Protein AF-0000000072192394 (afdb_homodimer)

Organism: NCBI:txid901

Solvent-accessible surface area (backbone atoms only — not comparable to full-atom values): 17078 Å² total; per-residue (Å²): 88,42,43,68,56,28,43,34,22,49,53,81,37,73,64,47,37,84,50,73,69,49,68,67,58,50,50,53,20,51,34,36,18,49,39,38,69,32,76,92,69,44,66,38,54,35,36,36,39,37,58,52,64,67,58,29,37,49,49,17,68,69,35,93,79,34,57,51,30,51,54,31,32,32,34,36,37,39,23,30,37,56,83,45,53,90,58,87,69,40,58,55,39,24,46,23,21,15,50,43,35,24,50,40,42,28,36,56,69,62,32,34,31,27,87,36,78,18,45,78,43,57,86,49,29,49,58,52,38,60,76,31,60,48,58,89,56,46,46,57,40,37,36,35,32,27,19,32,46,88,68,80,68,60,70,60,89,49,70,54,72,90,37,56,19,75,70,34,100,87,41,42,67,56,28,43,35,21,51,53,82,37,74,64,46,37,85,50,72,70,50,68,68,58,51,50,53,21,52,33,36,18,50,39,36,71,33,74,90,69,43,65,38,54,34,35,36,40,37,60,53,64,70,58,29,37,49,49,17,68,68,34,92,81,34,55,49,31,50,55,31,31,32,35,36,36,41,24,29,37,56,83,45,54,88,57,88,67,41,59,56,38,24,46,22,20,14,49,42,34,24,51,40,42,28,37,54,69,63,30,33,32,28,85,37,77,19,44,80,43,57,86,48,28,51,58,53,37,61,77,32,59,47,57,91,56,46,45,57,39,38,35,36,34,29,20,33,47,89,68,79,68,60,69,62,89,50,71,54,72,89,38,55,19,76,70,35,100

Structure (mmCIF, N/CA/C/O backbone):
data_AF-0000000072192394-model_v1
#
loop_
_entity.id
_entity.type
_entity.pdbx_description
1 polymer 'Nitroreductase family protein'
#
loop_
_atom_site.group_PDB
_atom_site.id
_atom_site.type_symbol
_atom_site.label_atom_id
_atom_site.label_alt_id
_atom_site.label_comp_id
_atom_site.label_asym_id
_atom_site.label_entity_id
_atom_site.label_seq_id
_atom_site.pdbx_PDB_ins_code
_atom_site.Cartn_x
_atom_site.Cartn_y
_atom_site.Cartn_z
_atom_site.occupancy
_atom_site.B_iso_or_equiv
_atom_site.auth_seq_id
_atom_site.auth_comp_id
_atom_site.auth_asym_id
_atom_site.auth_atom_id
_atom_site.pdbx_PDB_model_num
ATOM 1 N N . MET A 1 1 ? -1.522 11.867 -15.688 1 96.62 1 MET A N 1
ATOM 2 C CA . MET A 1 1 ? -0.17 11.32 -15.594 1 96.62 1 MET A CA 1
ATOM 3 C C . MET A 1 1 ? -0.184 9.805 -15.719 1 96.62 1 MET A C 1
ATOM 5 O O . MET A 1 1 ? -1.077 9.141 -15.188 1 96.62 1 MET A O 1
ATOM 9 N N . ASP A 1 2 ? 0.831 9.25 -16.312 1 97.38 2 ASP A N 1
ATOM 10 C CA . ASP A 1 2 ? 1.02 7.816 -16.5 1 97.38 2 ASP A CA 1
ATOM 11 C C . ASP A 1 2 ? 1.353 7.133 -15.172 1 97.38 2 ASP A C 1
ATOM 13 O O . ASP A 1 2 ? 2.109 7.672 -14.359 1 97.38 2 ASP A O 1
ATOM 17 N N . VAL A 1 3 ? 0.845 5.824 -15 1 98.31 3 VAL A N 1
ATOM 18 C CA . VAL A 1 3 ? 1.021 5.074 -13.758 1 98.31 3 VAL A CA 1
ATOM 19 C C . VAL A 1 3 ? 2.51 4.91 -13.461 1 98.31 3 VAL A C 1
ATOM 21 O O . VAL A 1 3 ? 2.955 5.156 -12.336 1 98.31 3 VAL A O 1
ATOM 24 N N . PHE A 1 4 ? 3.283 4.531 -14.406 1 98.25 4 PHE A N 1
ATOM 25 C CA . PHE A 1 4 ? 4.691 4.246 -14.164 1 98.25 4 PHE A CA 1
ATOM 26 C C . PHE A 1 4 ? 5.461 5.523 -13.859 1 98.25 4 PHE A C 1
ATOM 28 O O . PHE A 1 4 ? 6.383 5.516 -13.039 1 98.25 4 PHE A O 1
ATOM 35 N N . GLU A 1 5 ? 5.066 6.566 -14.492 1 98.19 5 GLU A N 1
ATOM 36 C CA . GLU A 1 5 ? 5.664 7.855 -14.164 1 98.19 5 GLU A CA 1
ATOM 37 C C . GLU A 1 5 ? 5.344 8.266 -12.727 1 98.19 5 GLU A C 1
ATOM 39 O O . GLU A 1 5 ? 6.227 8.703 -11.992 1 98.19 5 GLU A O 1
ATOM 44 N N . ALA A 1 6 ? 4.086 8.148 -12.352 1 98.62 6 ALA A N 1
ATOM 45 C CA . ALA A 1 6 ? 3.682 8.5 -10.992 1 98.62 6 ALA A CA 1
ATOM 46 C C . ALA A 1 6 ? 4.457 7.68 -9.961 1 98.62 6 ALA A C 1
ATOM 48 O O . ALA A 1 6 ? 4.973 8.227 -8.984 1 98.62 6 ALA A O 1
ATOM 49 N N . ILE A 1 7 ? 4.57 6.379 -10.219 1 98.75 7 ILE A N 1
ATOM 50 C CA . ILE A 1 7 ? 5.223 5.465 -9.289 1 98.75 7 ILE A CA 1
ATOM 51 C C . ILE A 1 7 ? 6.715 5.777 -9.211 1 98.75 7 ILE A C 1
ATOM 53 O O . ILE A 1 7 ? 7.285 5.836 -8.125 1 98.75 7 ILE A O 1
ATOM 57 N N . ARG A 1 8 ? 7.32 6.047 -10.289 1 98.38 8 ARG A N 1
ATOM 58 C CA . ARG A 1 8 ? 8.766 6.246 -10.344 1 98.38 8 ARG A CA 1
ATOM 59 C C . ARG A 1 8 ? 9.148 7.602 -9.766 1 98.38 8 ARG A C 1
ATOM 61 O O . ARG A 1 8 ? 10.297 7.801 -9.352 1 98.38 8 ARG A O 1
ATOM 68 N N . THR A 1 9 ? 8.203 8.547 -9.789 1 98.44 9 THR A N 1
ATOM 69 C CA . THR A 1 9 ? 8.578 9.906 -9.414 1 98.44 9 THR A CA 1
ATOM 70 C C . THR A 1 9 ? 7.961 10.289 -8.078 1 98.44 9 THR A C 1
ATOM 72 O O . THR A 1 9 ? 8.219 11.375 -7.555 1 98.44 9 THR A O 1
ATOM 75 N N . ARG A 1 10 ? 7.09 9.43 -7.531 1 98.25 10 ARG A N 1
ATOM 76 C CA . ARG A 1 10 ? 6.637 9.695 -6.168 1 98.25 10 ARG A CA 1
ATOM 77 C C . ARG A 1 10 ? 7.801 9.648 -5.184 1 98.25 10 ARG A C 1
ATOM 79 O O . ARG A 1 10 ? 8.484 8.625 -5.07 1 98.25 10 ARG A O 1
ATOM 86 N N . ARG A 1 11 ? 8.07 10.766 -4.508 1 97.12 11 ARG A N 1
ATOM 87 C CA . ARG A 1 11 ? 9.125 10.922 -3.508 1 97.12 11 ARG A CA 1
ATOM 88 C C . ARG A 1 11 ? 8.578 11.562 -2.238 1 97.12 11 ARG A C 1
ATOM 90 O O . ARG A 1 11 ? 7.57 12.273 -2.281 1 97.12 11 ARG A O 1
ATOM 97 N N . SER A 1 12 ? 9.336 11.188 -1.167 1 98.06 12 SER A N 1
ATOM 98 C CA . SER A 1 12 ? 9 11.938 0.04 1 98.06 12 SER A CA 1
ATOM 99 C C . SER A 1 12 ? 9.414 13.398 -0.083 1 98.06 12 SER A C 1
ATOM 101 O O . SER A 1 12 ? 10.594 13.703 -0.277 1 98.06 12 SER A O 1
ATOM 103 N N . ILE A 1 13 ? 8.43 14.266 -0.077 1 98.44 13 ILE A N 1
ATOM 104 C CA . ILE A 1 13 ? 8.625 15.711 -0.153 1 98.44 13 ILE A CA 1
ATOM 105 C C . ILE A 1 13 ? 8.398 16.328 1.222 1 98.44 13 ILE A C 1
ATOM 107 O O . ILE A 1 13 ? 7.363 16.109 1.853 1 98.44 13 ILE A O 1
ATOM 111 N N . ARG A 1 14 ? 9.305 17.141 1.702 1 98.31 14 ARG A N 1
ATOM 112 C CA . ARG A 1 14 ? 9.219 17.656 3.064 1 98.31 14 ARG A CA 1
ATOM 113 C C . ARG A 1 14 ? 9.289 19.172 3.082 1 98.31 14 ARG A C 1
ATOM 115 O O . ARG A 1 14 ? 9.461 19.781 4.141 1 98.31 14 ARG A O 1
ATOM 122 N N . SER A 1 15 ? 9.305 19.797 1.931 1 98.25 15 SER A N 1
ATOM 123 C CA . SER A 1 15 ? 9.258 21.234 1.778 1 98.25 15 SER A CA 1
ATOM 124 C C . SER A 1 15 ? 8.086 21.672 0.897 1 98.25 15 SER A C 1
ATOM 126 O O . SER A 1 15 ? 7.918 21.156 -0.21 1 98.25 15 SER A O 1
ATOM 128 N N . PHE A 1 16 ? 7.324 22.703 1.354 1 98.5 16 PHE A N 1
ATOM 129 C CA . PHE A 1 16 ? 6.07 23.062 0.695 1 98.5 16 PHE A CA 1
ATOM 130 C C . PHE A 1 16 ? 5.969 24.562 0.491 1 98.5 16 PHE A C 1
ATOM 132 O O . PHE A 1 16 ? 6.574 25.344 1.235 1 98.5 16 PHE A O 1
ATOM 139 N N . THR A 1 17 ? 5.262 24.922 -0.516 1 97.94 17 THR A N 1
ATOM 140 C CA . THR A 1 17 ? 4.898 26.328 -0.695 1 97.94 17 THR A CA 1
ATOM 141 C C . THR A 1 17 ? 3.672 26.672 0.14 1 97.94 17 THR A C 1
ATOM 143 O O . THR A 1 17 ? 3.07 25.797 0.77 1 97.94 17 THR A O 1
ATOM 146 N N . GLU A 1 18 ? 3.221 27.906 0.06 1 95.5 18 GLU A N 1
ATOM 147 C CA . GLU A 1 18 ? 2.07 28.375 0.831 1 95.5 18 GLU A CA 1
ATOM 148 C C . GLU A 1 18 ? 0.768 28.141 0.07 1 95.5 18 GLU A C 1
ATOM 150 O O . GLU A 1 18 ? -0.32 28.359 0.608 1 95.5 18 GLU A O 1
ATOM 155 N N . GLU A 1 19 ? 0.863 27.719 -1.134 1 97.88 19 GLU A N 1
ATOM 156 C CA . GLU A 1 19 ? -0.328 27.5 -1.946 1 97.88 19 GLU A CA 1
ATOM 157 C C . GLU A 1 19 ? -1.236 26.453 -1.314 1 97.88 19 GLU A C 1
ATOM 159 O O . GLU A 1 19 ? -0.78 25.359 -0.953 1 97.88 19 GLU A O 1
ATOM 164 N N . PRO A 1 20 ? -2.514 26.812 -1.129 1 98.31 20 PRO A N 1
ATOM 165 C CA . PRO A 1 20 ? -3.424 25.828 -0.538 1 98.31 20 PRO A CA 1
ATOM 166 C C . PRO A 1 20 ? -3.705 24.656 -1.467 1 98.31 20 PRO A C 1
ATOM 168 O O . PRO A 1 20 ? -3.609 24.797 -2.689 1 98.31 20 PRO A O 1
ATOM 171 N N . VAL A 1 21 ? -3.994 23.516 -0.9 1 98.81 21 VAL A N 1
ATOM 172 C CA . VAL A 1 21 ? -4.523 22.391 -1.651 1 98.81 21 VAL A CA 1
ATOM 173 C C . VAL A 1 21 ? -6.035 22.547 -1.818 1 98.81 21 VAL A C 1
ATOM 175 O O . VAL A 1 21 ? -6.766 22.656 -0.833 1 98.81 21 VAL A O 1
ATOM 178 N N . SER A 1 22 ? -6.508 22.531 -3.014 1 98.81 22 SER A N 1
ATOM 179 C CA . SER A 1 22 ? -7.93 22.75 -3.264 1 98.81 22 SER A CA 1
ATOM 180 C C . SER A 1 22 ? -8.766 21.594 -2.725 1 98.81 22 SER A C 1
ATOM 182 O O . SER A 1 22 ? -8.266 20.469 -2.564 1 98.81 22 SER A O 1
ATOM 184 N N . GLN A 1 23 ? -10.016 21.938 -2.5 1 98.62 23 GLN A N 1
ATOM 185 C CA . GLN A 1 23 ? -10.93 20.891 -2.068 1 98.62 23 GLN A CA 1
ATOM 186 C C . GLN A 1 23 ? -11.094 19.828 -3.152 1 98.62 23 GLN A C 1
ATOM 188 O O . GLN A 1 23 ? -11.211 18.641 -2.852 1 98.62 23 GLN A O 1
ATOM 193 N N . GLU A 1 24 ? -11.133 20.25 -4.328 1 98.62 24 GLU A N 1
ATOM 194 C CA . GLU A 1 24 ? -11.258 19.328 -5.445 1 98.62 24 GLU A CA 1
ATOM 195 C C . GLU A 1 24 ? -10.094 18.328 -5.469 1 98.62 24 GLU A C 1
ATOM 197 O O . GLU A 1 24 ? -10.305 17.125 -5.613 1 98.62 24 GLU A O 1
ATOM 202 N N . ASP A 1 25 ? -8.859 18.828 -5.344 1 98.88 25 ASP A N 1
ATOM 203 C CA . ASP A 1 25 ? -7.688 17.969 -5.32 1 98.88 25 ASP A CA 1
ATOM 204 C C . ASP A 1 25 ? -7.73 17.016 -4.125 1 98.88 25 ASP A C 1
ATOM 206 O O . ASP A 1 25 ? -7.43 15.828 -4.262 1 98.88 25 ASP A O 1
ATOM 210 N N . MET A 1 26 ? -8.141 17.531 -2.979 1 98.94 26 MET A N 1
ATOM 211 C CA . MET A 1 26 ? -8.258 16.703 -1.785 1 98.94 26 MET A CA 1
ATOM 212 C C . MET A 1 26 ? -9.25 15.562 -2.014 1 98.94 26 MET A C 1
ATOM 214 O O . MET A 1 26 ? -8.953 14.406 -1.706 1 98.94 26 MET A O 1
ATOM 218 N N . ASP A 1 27 ? -10.359 15.906 -2.619 1 98.75 27 ASP A N 1
ATOM 219 C CA . ASP A 1 27 ? -11.383 14.898 -2.867 1 98.75 27 ASP A CA 1
ATOM 220 C C . ASP A 1 27 ? -10.867 13.82 -3.816 1 98.75 27 ASP A C 1
ATOM 222 O O . ASP A 1 27 ? -11.156 12.633 -3.633 1 98.75 27 ASP A O 1
ATOM 226 N N . ARG A 1 28 ? -10.117 14.188 -4.805 1 98.56 28 ARG A N 1
ATOM 227 C CA . ARG A 1 28 ? -9.57 13.234 -5.762 1 98.56 28 ARG A CA 1
ATOM 228 C C . ARG A 1 28 ? -8.57 12.289 -5.086 1 98.56 28 ARG A C 1
ATOM 230 O O . ARG A 1 28 ? -8.547 11.094 -5.379 1 98.56 28 ARG A O 1
ATOM 237 N N . MET A 1 29 ? -7.746 12.805 -4.191 1 98.94 29 MET A N 1
ATOM 238 C CA . MET A 1 29 ? -6.789 11.984 -3.463 1 98.94 29 MET A CA 1
ATOM 239 C C . MET A 1 29 ? -7.508 11.023 -2.516 1 98.94 29 MET A C 1
ATOM 241 O O . MET A 1 29 ? -7.152 9.844 -2.43 1 98.94 29 MET A O 1
ATOM 245 N N . LEU A 1 30 ? -8.555 11.523 -1.854 1 98.94 30 LEU A N 1
ATOM 246 C CA . LEU A 1 30 ? -9.32 10.695 -0.931 1 98.94 30 LEU A CA 1
ATOM 247 C C . LEU A 1 30 ? -10.07 9.602 -1.68 1 98.94 30 LEU A C 1
ATOM 249 O O . LEU A 1 30 ? -10.133 8.453 -1.224 1 98.94 30 LEU A O 1
ATOM 253 N N . GLU A 1 31 ? -10.656 9.961 -2.758 1 98.69 31 GLU A N 1
ATOM 254 C CA . GLU A 1 31 ? -11.336 8.969 -3.58 1 98.69 31 GLU A CA 1
ATOM 255 C C . GLU A 1 31 ? -10.367 7.871 -4.027 1 98.69 31 GLU A C 1
ATOM 257 O O . GLU A 1 31 ? -10.711 6.688 -3.986 1 98.69 31 GLU A O 1
ATOM 262 N N . ALA A 1 32 ? -9.188 8.25 -4.477 1 98.81 32 ALA A N 1
ATOM 263 C CA . ALA A 1 32 ? -8.172 7.281 -4.879 1 98.81 32 ALA A CA 1
ATOM 264 C C . ALA A 1 32 ? -7.812 6.348 -3.723 1 98.81 32 ALA A C 1
ATOM 266 O O . ALA A 1 32 ? -7.688 5.137 -3.91 1 98.81 32 ALA A O 1
ATOM 267 N N . ALA A 1 33 ? -7.648 6.91 -2.553 1 98.94 33 ALA A N 1
ATOM 268 C CA . ALA A 1 33 ? -7.348 6.105 -1.372 1 98.94 33 ALA A CA 1
ATOM 269 C C . ALA A 1 33 ? -8.438 5.062 -1.132 1 98.94 33 ALA A C 1
ATOM 271 O O . ALA A 1 33 ? -8.133 3.896 -0.858 1 98.94 33 ALA A O 1
ATOM 272 N N . MET A 1 34 ? -9.68 5.461 -1.299 1 98.88 34 MET A N 1
ATOM 273 C CA . MET A 1 34 ? -10.82 4.609 -0.978 1 98.88 34 MET A CA 1
ATOM 274 C C . MET A 1 34 ? -11.008 3.531 -2.039 1 98.88 34 MET A C 1
ATOM 276 O O . MET A 1 34 ? -11.773 2.584 -1.839 1 98.88 34 MET A O 1
ATOM 280 N N . CYS A 1 35 ? -10.258 3.607 -3.143 1 98.75 35 CYS A N 1
ATOM 281 C CA . CYS A 1 35 ? -10.32 2.598 -4.195 1 98.75 35 CYS A CA 1
ATOM 282 C C . CYS A 1 35 ? -9.312 1.48 -3.932 1 98.75 35 CYS A C 1
ATOM 284 O O . CYS A 1 35 ? -9.219 0.53 -4.711 1 98.75 35 CYS A O 1
ATOM 286 N N . ALA A 1 36 ? -8.562 1.57 -2.836 1 98.69 36 ALA A N 1
ATOM 287 C CA . ALA A 1 36 ? -7.602 0.524 -2.504 1 98.69 36 ALA A CA 1
ATOM 288 C C . ALA A 1 36 ? -8.305 -0.81 -2.26 1 98.69 36 ALA A C 1
ATOM 290 O O . ALA A 1 36 ? -9.484 -0.842 -1.899 1 98.69 36 ALA A O 1
ATOM 291 N N . PRO A 1 37 ? -7.605 -1.926 -2.547 1 98.38 37 PRO A N 1
ATOM 292 C CA . PRO A 1 37 ? -8.141 -3.203 -2.072 1 98.38 37 PRO A CA 1
ATOM 293 C C . PRO A 1 37 ? -8.195 -3.289 -0.548 1 98.38 37 PRO A C 1
ATOM 295 O O . PRO A 1 37 ? -7.457 -2.586 0.141 1 98.38 37 PRO A O 1
ATOM 298 N N . SER A 1 38 ? -9.102 -4.074 -0.04 1 98.25 38 SER A N 1
ATOM 299 C CA . SER A 1 38 ? -9.195 -4.383 1.384 1 98.25 38 SER A CA 1
ATOM 300 C C . SER A 1 38 ? -9.656 -5.816 1.611 1 98.25 38 SER A C 1
ATOM 302 O O . SER A 1 38 ? -10.391 -6.375 0.793 1 98.25 38 SER A O 1
ATOM 304 N N . ALA A 1 39 ? -9.086 -6.379 2.686 1 98.25 39 ALA A N 1
ATOM 305 C CA . ALA A 1 39 ? -9.477 -7.742 3.031 1 98.25 39 ALA A CA 1
ATOM 306 C C . ALA A 1 39 ? -10.992 -7.863 3.141 1 98.25 39 ALA A C 1
ATOM 308 O O . ALA A 1 39 ? -11.641 -7.078 3.842 1 98.25 39 ALA A O 1
ATOM 309 N N . ASN A 1 40 ? -11.531 -8.82 2.307 1 96.94 40 ASN A N 1
ATOM 310 C CA . ASN A 1 40 ? -12.969 -9.078 2.287 1 96.94 40 ASN A CA 1
ATOM 311 C C . ASN A 1 40 ? -13.75 -7.836 1.864 1 96.94 40 ASN A C 1
ATOM 313 O O . ASN A 1 40 ? -14.922 -7.684 2.227 1 96.94 40 ASN A O 1
ATOM 317 N N . ASN A 1 41 ? -13.117 -6.93 1.242 1 96.81 41 ASN A N 1
ATOM 318 C CA . ASN A 1 41 ? -13.711 -5.688 0.771 1 96.81 41 ASN A CA 1
ATOM 319 C C . ASN A 1 41 ? -14.375 -4.914 1.911 1 96.81 41 ASN A C 1
ATOM 321 O O . ASN A 1 41 ? -15.43 -4.312 1.726 1 96.81 41 ASN A O 1
ATOM 325 N N . ARG A 1 42 ? -13.711 -4.891 3.082 1 97.75 42 ARG A N 1
ATOM 326 C CA . ARG A 1 42 ? -14.32 -4.301 4.27 1 97.75 42 ARG A CA 1
ATOM 327 C C . ARG A 1 42 ? -14.133 -2.787 4.289 1 97.75 42 ARG A C 1
ATOM 329 O O . ARG A 1 42 ? -14.883 -2.07 4.961 1 97.75 42 ARG A O 1
ATOM 336 N N . GLN A 1 43 ? -13.133 -2.309 3.607 1 98.12 43 GLN A N 1
ATOM 337 C CA . GLN A 1 43 ? -12.914 -0.872 3.484 1 98.12 43 GLN A CA 1
ATOM 338 C C . GLN A 1 43 ? -12.961 -0.189 4.848 1 98.12 43 GLN A C 1
ATOM 340 O O . GLN A 1 43 ? -13.734 0.747 5.055 1 98.12 43 GLN A O 1
ATOM 345 N N . PRO A 1 44 ? -12.016 -0.593 5.711 1 98.69 44 PRO A N 1
ATOM 346 C CA . PRO A 1 44 ? -12.094 -0.179 7.113 1 98.69 44 PRO A CA 1
ATOM 347 C C . PRO A 1 44 ? -11.641 1.264 7.328 1 98.69 44 PRO A C 1
ATOM 349 O O . PRO A 1 44 ? -11.742 1.785 8.445 1 98.69 44 PRO A O 1
ATOM 352 N N . TRP A 1 45 ? -11.242 1.96 6.414 1 98.81 45 TRP A N 1
ATOM 353 C CA . TRP A 1 45 ? -10.469 3.191 6.527 1 98.81 45 TRP A CA 1
ATOM 354 C C . TRP A 1 45 ? -11.367 4.375 6.855 1 98.81 45 TRP A C 1
ATOM 356 O O . TRP A 1 45 ? -12.547 4.387 6.484 1 98.81 45 TRP A O 1
ATOM 366 N N . HIS A 1 46 ? -10.797 5.281 7.531 1 98.94 46 HIS A N 1
ATOM 367 C CA . HIS A 1 46 ? -11.242 6.656 7.738 1 98.94 46 HIS A CA 1
ATOM 368 C C . HIS A 1 46 ? -10.102 7.645 7.535 1 98.94 46 HIS A C 1
ATOM 370 O O . HIS A 1 46 ? -8.93 7.258 7.562 1 98.94 46 HIS A O 1
ATOM 376 N N . PHE A 1 47 ? -10.477 8.906 7.332 1 98.94 47 PHE A N 1
ATOM 377 C CA . PHE A 1 47 ? -9.508 9.953 7.031 1 98.94 47 PHE A CA 1
ATOM 378 C C . PHE A 1 47 ? -9.789 11.203 7.844 1 98.94 47 PHE A C 1
ATOM 380 O O . PHE A 1 47 ? -10.906 11.727 7.816 1 98.94 47 PHE A O 1
ATOM 387 N N . VAL A 1 48 ? -8.867 11.648 8.586 1 99 48 VAL A N 1
ATOM 388 C CA . VAL A 1 48 ? -8.953 12.961 9.219 1 99 48 VAL A CA 1
ATOM 389 C C . VAL A 1 48 ? -8.141 13.969 8.414 1 99 48 VAL A C 1
ATOM 391 O O . VAL A 1 48 ? -6.918 13.859 8.312 1 99 48 VAL A O 1
ATOM 394 N N . VAL A 1 49 ? -8.812 14.922 7.875 1 98.94 49 VAL A N 1
ATOM 395 C CA . VAL A 1 49 ? -8.172 15.969 7.082 1 98.94 49 VAL A CA 1
ATOM 396 C C . VAL A 1 49 ? -7.898 17.188 7.961 1 98.94 49 VAL A C 1
ATOM 398 O O . VAL A 1 49 ? -8.805 17.703 8.625 1 98.94 49 VAL A O 1
ATOM 401 N N . ILE A 1 50 ? -6.676 17.641 7.977 1 98.94 50 ILE A N 1
ATOM 402 C CA . ILE A 1 50 ? -6.238 18.766 8.797 1 98.94 50 ILE A CA 1
ATOM 403 C C . ILE A 1 50 ? -5.754 19.906 7.902 1 98.94 50 ILE A C 1
ATOM 405 O O . ILE A 1 50 ? -4.844 19.719 7.09 1 98.94 50 ILE A O 1
ATOM 409 N N . ARG A 1 51 ? -6.273 21.109 8.062 1 98.62 51 ARG A N 1
ATOM 410 C CA . ARG A 1 51 ? -5.863 22.281 7.297 1 98.62 51 ARG A CA 1
ATOM 411 C C . ARG A 1 51 ? -5.57 23.453 8.219 1 98.62 51 ARG A C 1
ATOM 413 O O . ARG A 1 51 ? -4.891 24.406 7.82 1 98.62 51 ARG A O 1
ATOM 420 N N . ASP A 1 52 ? -6.188 23.344 9.398 1 98.44 52 ASP A N 1
ATOM 421 C CA . ASP A 1 52 ? -6.031 24.438 10.352 1 98.44 52 ASP A CA 1
ATOM 422 C C . ASP A 1 52 ? -4.562 24.641 10.711 1 98.44 52 ASP A C 1
ATOM 424 O O . ASP A 1 52 ? -3.879 23.703 11.109 1 98.44 52 ASP A O 1
ATOM 428 N N . ARG A 1 53 ? -4.109 25.891 10.641 1 98.06 53 ARG A N 1
ATOM 429 C CA . ARG A 1 53 ? -2.697 26.203 10.828 1 98.06 53 ARG A CA 1
ATOM 430 C C . ARG A 1 53 ? -2.238 25.859 12.242 1 98.06 53 ARG A C 1
ATOM 432 O O . ARG A 1 53 ? -1.121 25.375 12.43 1 98.06 53 ARG A O 1
ATOM 439 N N . GLU A 1 54 ? -3.018 26.141 13.156 1 98.19 54 GLU A N 1
ATOM 440 C CA . GLU A 1 54 ? -2.646 25.828 14.531 1 98.19 54 GLU A CA 1
ATOM 441 C C . GLU A 1 54 ? -2.557 24.328 14.758 1 98.19 54 GLU A C 1
ATOM 443 O O . GLU A 1 54 ? -1.659 23.844 15.461 1 98.19 54 GLU A O 1
ATOM 448 N N . MET A 1 55 ? -3.502 23.562 14.188 1 98.5 55 MET A N 1
ATOM 449 C CA . MET A 1 55 ? -3.477 22.109 14.328 1 98.5 55 MET A CA 1
ATOM 450 C C . MET A 1 55 ? -2.279 21.516 13.602 1 98.5 55 MET A C 1
ATOM 452 O O . MET A 1 55 ? -1.689 20.531 14.062 1 98.5 55 MET A O 1
ATOM 456 N N . LEU A 1 56 ? -1.949 22.062 12.445 1 98.75 56 LEU A N 1
ATOM 457 C CA . LEU A 1 56 ? -0.764 21.609 11.727 1 98.75 56 LEU A CA 1
ATOM 458 C C . LEU A 1 56 ? 0.495 21.828 12.555 1 98.75 56 LEU A C 1
ATOM 460 O O . LEU A 1 56 ? 1.398 21 12.57 1 98.75 56 LEU A O 1
ATOM 464 N N . ARG A 1 57 ? 0.577 22.938 13.234 1 98.56 57 ARG A N 1
ATOM 465 C CA . ARG A 1 57 ? 1.701 23.188 14.125 1 98.56 57 ARG A CA 1
ATOM 466 C C . ARG A 1 57 ? 1.724 22.188 15.281 1 98.56 57 ARG A C 1
ATOM 468 O O . ARG A 1 57 ? 2.791 21.734 15.688 1 98.56 57 ARG A O 1
ATOM 475 N N . ARG A 1 58 ? 0.587 21.891 15.828 1 98.31 58 ARG A N 1
ATOM 476 C CA . ARG A 1 58 ? 0.487 20.906 16.906 1 98.31 58 ARG A CA 1
ATOM 477 C C . ARG A 1 58 ? 0.958 19.531 16.453 1 98.31 58 ARG A C 1
ATOM 479 O O . ARG A 1 58 ? 1.683 18.844 17.172 1 98.31 58 ARG A O 1
ATOM 486 N N . VAL A 1 59 ? 0.506 19.125 15.273 1 98.38 59 VAL A N 1
ATOM 487 C CA . VAL A 1 59 ? 0.943 17.875 14.664 1 98.38 59 VAL A CA 1
ATOM 488 C C . VAL A 1 59 ? 2.469 17.844 14.586 1 98.38 59 VAL A C 1
ATOM 490 O O . VAL A 1 59 ? 3.096 16.859 14.953 1 98.38 59 VAL A O 1
ATOM 493 N N . ALA A 1 60 ? 3.059 18.922 14.125 1 98.69 60 ALA A N 1
ATOM 494 C CA . ALA A 1 60 ? 4.508 19.047 13.977 1 98.69 60 ALA A CA 1
ATOM 495 C C . ALA A 1 60 ? 5.211 18.891 15.32 1 98.69 60 ALA A C 1
ATOM 497 O O . ALA A 1 60 ? 6.324 18.359 15.391 1 98.69 60 ALA A O 1
ATOM 498 N N . GLU A 1 61 ? 4.59 19.328 16.328 1 98.31 61 GLU A N 1
ATOM 499 C CA . GLU A 1 61 ? 5.172 19.312 17.672 1 98.31 61 GLU A CA 1
ATOM 500 C C . GLU A 1 61 ? 5.125 17.906 18.266 1 98.31 61 GLU A C 1
ATOM 502 O O . GLU A 1 61 ? 6.043 17.5 18.984 1 98.31 61 GLU A O 1
ATOM 507 N N . VAL A 1 62 ? 4.137 17.203 17.984 1 98.19 62 VAL A N 1
ATOM 508 C CA . VAL A 1 62 ? 3.865 15.961 18.703 1 98.19 62 VAL A CA 1
ATOM 509 C C . VAL A 1 62 ? 4.559 14.805 17.984 1 98.19 62 VAL A C 1
ATOM 511 O O . VAL A 1 62 ? 5.008 13.844 18.625 1 98.19 62 VAL A O 1
ATOM 514 N N . HIS A 1 63 ? 4.633 14.828 16.703 1 98.56 63 HIS A N 1
ATOM 515 C CA . HIS A 1 63 ? 5.297 13.758 15.961 1 98.56 63 HIS A CA 1
ATOM 516 C C . HIS A 1 63 ? 6.781 14.055 15.789 1 98.56 63 HIS A C 1
ATOM 518 O O . HIS A 1 63 ? 7.152 15.078 15.219 1 98.56 63 HIS A O 1
ATOM 524 N N . PRO A 1 64 ? 7.645 13.203 16.156 1 97.81 64 PRO A N 1
ATOM 525 C CA . PRO A 1 64 ? 9.07 13.523 16.172 1 97.81 64 PRO A CA 1
ATOM 526 C C . PRO A 1 64 ? 9.656 13.672 14.773 1 97.81 64 PRO A C 1
ATOM 528 O O . PRO A 1 64 ? 10.711 14.297 14.602 1 97.81 64 PRO A O 1
ATOM 531 N N . TYR A 1 65 ? 8.969 13.211 13.75 1 97.56 65 TYR A N 1
ATOM 532 C CA . TYR A 1 65 ? 9.531 13.219 12.406 1 97.56 65 TYR A CA 1
ATOM 533 C C . TYR A 1 65 ? 8.625 13.969 11.445 1 97.56 65 TYR A C 1
ATOM 535 O O . TYR A 1 65 ? 8.695 13.766 10.227 1 97.56 65 TYR A O 1
ATOM 543 N N . ALA A 1 66 ? 7.684 14.797 11.938 1 98.69 66 ALA A N 1
ATOM 544 C CA . ALA A 1 66 ? 6.742 15.492 11.07 1 98.69 66 ALA A CA 1
ATOM 545 C C . ALA A 1 66 ? 6.84 17 11.242 1 98.69 66 ALA A C 1
ATOM 547 O O . ALA A 1 66 ? 5.828 17.703 11.164 1 98.69 66 ALA A O 1
ATOM 548 N N . LYS A 1 67 ? 8.008 17.516 11.461 1 98.69 67 LYS A N 1
ATOM 549 C CA . LYS A 1 67 ? 8.188 18.953 11.711 1 98.69 67 LYS A CA 1
ATOM 550 C C . LYS A 1 67 ? 7.723 19.781 10.516 1 98.69 67 LYS A C 1
ATOM 552 O O . LYS A 1 67 ? 7.242 20.906 10.688 1 98.69 67 LYS A O 1
ATOM 557 N N . MET A 1 68 ? 7.824 19.25 9.32 1 98.62 68 MET A N 1
ATOM 558 C CA . MET A 1 68 ? 7.461 19.969 8.102 1 98.62 68 MET A CA 1
ATOM 559 C C . MET A 1 68 ? 5.961 20.25 8.062 1 98.6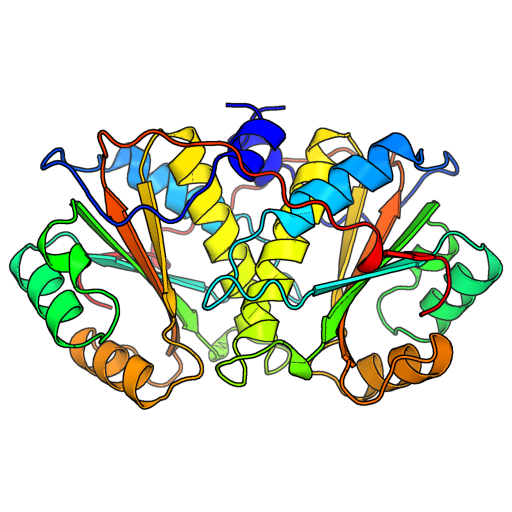2 68 MET A C 1
ATOM 561 O O . MET A 1 68 ? 5.504 21.078 7.285 1 98.62 68 MET A O 1
ATOM 565 N N . ALA A 1 69 ? 5.164 19.578 8.914 1 98.81 69 ALA A N 1
ATOM 566 C CA . ALA A 1 69 ? 3.719 19.781 8.93 1 98.81 69 ALA A CA 1
ATOM 567 C C . ALA A 1 69 ? 3.369 21.219 9.266 1 98.81 69 ALA A C 1
ATOM 569 O O . ALA A 1 69 ? 2.35 21.75 8.805 1 98.81 69 ALA A O 1
ATOM 570 N N . ALA A 1 70 ? 4.23 21.891 10.016 1 98.38 70 ALA A N 1
ATOM 57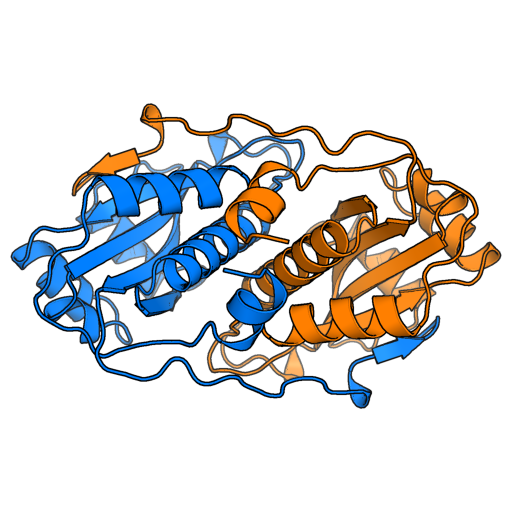1 C CA . ALA A 1 70 ? 3.969 23.266 10.438 1 98.38 70 ALA A CA 1
ATOM 572 C C . ALA A 1 70 ? 3.859 24.188 9.234 1 98.38 70 ALA A C 1
ATOM 574 O O . ALA A 1 70 ? 3.127 25.188 9.273 1 98.38 70 ALA A O 1
ATOM 575 N N . GLY A 1 71 ? 4.547 23.875 8.133 1 97.5 71 GLY A N 1
ATOM 576 C CA . GLY A 1 71 ? 4.555 24.719 6.945 1 97.5 71 GLY A CA 1
ATOM 577 C C . GLY A 1 71 ? 3.799 24.109 5.777 1 97.5 71 GLY A C 1
ATOM 578 O O . GLY A 1 71 ? 3.826 24.656 4.668 1 97.5 71 GLY A O 1
ATOM 579 N N . ALA A 1 72 ? 3.139 23.016 5.977 1 98.69 72 ALA A N 1
ATOM 580 C CA . ALA A 1 72 ? 2.43 22.328 4.906 1 98.69 72 ALA A CA 1
ATOM 581 C C . ALA A 1 72 ? 1.048 22.922 4.684 1 98.69 72 ALA A C 1
ATOM 583 O O . ALA A 1 72 ? 0.556 23.688 5.512 1 98.69 72 ALA A O 1
ATOM 584 N N . ALA A 1 73 ? 0.457 22.656 3.543 1 98.75 73 ALA A N 1
ATOM 585 C CA . ALA A 1 73 ? -0.892 23.125 3.244 1 98.75 73 ALA A CA 1
ATOM 586 C C . ALA A 1 73 ? -1.94 22.312 3.996 1 98.75 73 ALA A C 1
ATOM 588 O O . ALA A 1 73 ? -3.01 22.828 4.336 1 98.75 73 ALA A O 1
ATOM 589 N N . ALA A 1 74 ? -1.684 21.016 4.219 1 98.94 74 ALA A N 1
ATOM 590 C CA . ALA A 1 74 ? -2.609 20.094 4.891 1 98.94 74 ALA A CA 1
ATOM 591 C C . ALA A 1 74 ? -1.888 18.859 5.391 1 98.94 74 ALA A C 1
ATOM 593 O O . ALA A 1 74 ? -0.709 18.641 5.09 1 98.94 74 ALA A O 1
ATOM 594 N N . ALA A 1 75 ? -2.537 18.109 6.172 1 98.94 75 ALA A N 1
ATOM 595 C CA . ALA A 1 75 ? -2.178 16.734 6.547 1 98.94 75 ALA A CA 1
ATOM 596 C C . ALA A 1 75 ? -3.41 15.836 6.578 1 98.94 75 ALA A C 1
ATOM 598 O O . ALA A 1 75 ? -4.535 16.312 6.727 1 98.94 75 ALA A O 1
ATOM 599 N N . VAL A 1 76 ? -3.219 14.609 6.352 1 99 76 VAL A N 1
ATOM 600 C CA . VAL A 1 76 ? -4.293 13.625 6.434 1 99 76 VAL A CA 1
ATOM 601 C C . VAL A 1 76 ? -3.844 12.438 7.277 1 99 76 VAL A C 1
ATOM 603 O O . VAL A 1 76 ? -2.762 11.883 7.059 1 99 76 VAL A O 1
ATOM 606 N N . ILE A 1 77 ? -4.586 12.102 8.273 1 99 77 ILE A N 1
ATOM 607 C CA . ILE A 1 77 ? -4.383 10.859 9.016 1 99 77 ILE A CA 1
ATOM 608 C C . ILE A 1 77 ? -5.25 9.75 8.422 1 99 77 ILE A C 1
ATOM 610 O O . ILE A 1 77 ? -6.469 9.898 8.312 1 99 77 ILE A O 1
ATOM 614 N N . ILE A 1 78 ? -4.668 8.688 7.984 1 98.94 78 ILE A N 1
ATOM 615 C CA . ILE A 1 78 ? -5.398 7.508 7.539 1 98.94 78 ILE A CA 1
ATOM 616 C C . ILE A 1 78 ? -5.48 6.492 8.68 1 98.94 78 ILE A C 1
ATOM 618 O O . ILE A 1 78 ? -4.457 6.117 9.258 1 98.94 78 ILE A O 1
ATOM 622 N N . CYS A 1 79 ? -6.621 6.098 9.031 1 98.88 79 CYS A N 1
ATOM 623 C CA . CYS A 1 79 ? -6.852 5.219 10.172 1 98.88 79 CYS A CA 1
ATOM 624 C C . CYS A 1 79 ? -7.883 4.148 9.836 1 98.88 79 CYS A C 1
ATOM 626 O O . CYS A 1 79 ? -8.477 4.172 8.758 1 98.88 79 CYS A O 1
ATOM 628 N N . ALA A 1 80 ? -7.996 3.193 10.688 1 98.88 80 ALA A N 1
ATOM 629 C CA . ALA A 1 80 ? -8.969 2.117 10.492 1 98.88 80 ALA A CA 1
ATOM 630 C C . ALA A 1 80 ? -9.898 2 11.695 1 98.88 80 ALA A C 1
ATOM 632 O O . ALA A 1 80 ? -9.461 2.135 12.844 1 98.88 80 ALA A O 1
ATOM 633 N N . ASP A 1 81 ? -11.172 1.84 11.438 1 98.81 81 ASP A N 1
ATOM 634 C CA . ASP A 1 81 ? -12.102 1.357 12.453 1 98.81 81 ASP A CA 1
ATOM 635 C C . ASP A 1 81 ? -12.039 -0.163 12.578 1 98.81 81 ASP A C 1
ATOM 637 O O . ASP A 1 81 ? -12.484 -0.882 11.688 1 98.81 81 ASP A O 1
ATOM 641 N N . LEU A 1 82 ? -11.57 -0.637 13.672 1 98.31 82 LEU A N 1
ATOM 642 C CA . LEU A 1 82 ? -11.312 -2.061 13.859 1 98.31 82 LEU A CA 1
ATOM 643 C C . LEU A 1 82 ? -12.625 -2.84 13.938 1 98.31 82 LEU A C 1
ATOM 645 O O . LEU A 1 82 ? -12.633 -4.062 13.773 1 98.31 82 LEU A O 1
ATOM 649 N N . ASN A 1 83 ? -13.711 -2.139 14.172 1 98 83 ASN A N 1
ATOM 650 C CA . ASN A 1 83 ? -15.016 -2.793 14.125 1 98 83 ASN A CA 1
ATOM 651 C C . ASN A 1 83 ? -15.352 -3.285 12.719 1 98 83 ASN A C 1
ATOM 653 O O . ASN A 1 83 ? -16.219 -4.148 12.555 1 98 83 ASN A O 1
ATOM 657 N N . GLU A 1 84 ? -14.641 -2.754 11.727 1 97.06 84 GLU A N 1
ATOM 658 C CA . GLU A 1 84 ? -14.945 -3.096 10.336 1 97.06 84 GLU A CA 1
ATOM 659 C C . GLU A 1 84 ? -14.109 -4.281 9.867 1 97.06 84 GLU A C 1
ATOM 661 O O . GLU A 1 84 ? -14.344 -4.828 8.789 1 97.06 84 GLU A O 1
ATOM 666 N N . GLU A 1 85 ? -13.195 -4.711 10.703 1 94.25 85 GLU A N 1
ATOM 667 C CA . GLU A 1 85 ? -12.352 -5.824 10.289 1 94.25 85 GLU A CA 1
ATOM 668 C C . GLU A 1 85 ? -13.062 -7.16 10.477 1 94.25 85 GLU A C 1
ATOM 670 O O . GLU A 1 85 ? -13.766 -7.359 11.469 1 94.25 85 GLU A O 1
ATOM 675 N N . LYS A 1 86 ? -12.852 -8.023 9.555 1 92.31 86 LYS A N 1
ATOM 676 C CA . LYS A 1 86 ? -13.312 -9.406 9.703 1 92.31 86 LYS A CA 1
ATOM 677 C C . LYS A 1 86 ? -12.211 -10.289 10.281 1 92.31 86 LYS A C 1
ATOM 679 O O . LYS A 1 86 ? -12.469 -11.133 11.141 1 92.31 86 LYS A O 1
ATOM 684 N N . THR A 1 87 ? -10.984 -10.164 9.773 1 91.88 87 THR A N 1
ATOM 685 C CA . THR A 1 87 ? -9.797 -10.852 10.258 1 91.88 87 THR A CA 1
ATOM 686 C C . THR A 1 87 ? -8.812 -9.859 10.875 1 91.88 87 THR A C 1
ATOM 688 O O . THR A 1 87 ? -8.336 -8.953 10.195 1 91.88 87 THR A O 1
ATOM 691 N N . PRO A 1 88 ? -8.508 -10.078 12.141 1 94.62 88 PRO A N 1
ATOM 692 C CA . PRO A 1 88 ? -7.645 -9.117 12.836 1 94.62 88 PRO A CA 1
ATOM 693 C C . PRO A 1 88 ? -6.281 -8.953 12.156 1 94.62 88 PRO A C 1
ATOM 695 O O . PRO A 1 88 ? -5.652 -9.945 11.781 1 94.62 88 PRO A O 1
ATOM 698 N N . GLY A 1 89 ? -5.871 -7.719 12.016 1 95.88 89 GLY A N 1
ATOM 699 C CA . GLY A 1 89 ? -4.52 -7.426 11.562 1 95.88 89 GLY A CA 1
ATOM 700 C C . GLY A 1 89 ? -4.453 -7.004 10.109 1 95.88 89 GLY A C 1
ATOM 701 O O . GLY A 1 89 ? -3.479 -6.379 9.68 1 95.88 89 GLY A O 1
ATOM 702 N N . PHE A 1 90 ? -5.426 -7.25 9.297 1 98.38 90 PHE A N 1
ATOM 703 C CA . PHE A 1 90 ? -5.406 -6.949 7.875 1 98.38 90 PHE A CA 1
ATOM 704 C C . PHE A 1 90 ? -5.574 -5.453 7.637 1 98.38 90 PHE A C 1
ATOM 706 O O . PHE A 1 90 ? -5.188 -4.938 6.586 1 98.38 90 PHE A O 1
ATOM 713 N N . TRP A 1 91 ? -6.098 -4.742 8.68 1 98.69 91 TRP A N 1
ATOM 714 C CA . TRP A 1 91 ? -6.367 -3.316 8.516 1 98.69 91 TRP A CA 1
ATOM 715 C C . TRP A 1 91 ? -5.082 -2.551 8.227 1 98.69 91 TRP A C 1
ATOM 717 O O . TRP A 1 91 ? -5.102 -1.536 7.523 1 98.69 91 TRP A O 1
ATOM 727 N N . VAL A 1 92 ? -3.949 -3.035 8.727 1 98.81 92 VAL A N 1
ATOM 728 C CA . VAL A 1 92 ? -2.672 -2.373 8.484 1 98.81 92 VAL A CA 1
ATOM 729 C C . VAL A 1 92 ? -2.348 -2.408 6.992 1 98.81 92 VAL A C 1
ATOM 731 O O . VAL A 1 92 ? -1.932 -1.399 6.418 1 98.81 92 VAL A O 1
ATOM 734 N N . GLN A 1 93 ? -2.557 -3.555 6.395 1 98.88 93 GLN A N 1
ATOM 735 C CA . GLN A 1 93 ? -2.32 -3.725 4.965 1 98.88 93 GLN A CA 1
ATOM 736 C C . GLN A 1 93 ? -3.314 -2.91 4.145 1 98.88 93 GLN A C 1
ATOM 738 O O . GLN A 1 93 ? -2.928 -2.227 3.193 1 98.88 93 GLN A O 1
ATOM 743 N N . ASP A 1 94 ? -4.598 -2.969 4.566 1 98.88 94 ASP A N 1
ATOM 744 C CA . ASP A 1 94 ? -5.648 -2.238 3.865 1 98.88 94 ASP A CA 1
ATOM 745 C C . ASP A 1 94 ? -5.352 -0.74 3.84 1 98.88 94 ASP A C 1
ATOM 747 O O . ASP A 1 94 ? -5.395 -0.111 2.781 1 98.88 94 ASP A O 1
ATOM 751 N N . CYS A 1 95 ? -5.02 -0.195 4.984 1 98.94 95 CYS A N 1
ATOM 752 C CA . CYS A 1 95 ? -4.785 1.241 5.098 1 98.94 95 CYS A CA 1
ATOM 753 C C . CYS A 1 95 ? -3.455 1.631 4.465 1 98.94 95 CYS A C 1
ATOM 755 O O . CYS A 1 95 ? -3.295 2.756 3.992 1 98.94 95 CYS A O 1
ATOM 757 N N . SER A 1 96 ? -2.484 0.689 4.441 1 98.94 96 SER A N 1
ATOM 758 C CA . SER A 1 96 ? -1.228 0.958 3.748 1 98.94 96 SER A CA 1
ATOM 759 C C . SER A 1 96 ? -1.438 1.065 2.242 1 98.94 96 SER A C 1
ATOM 761 O O . SER A 1 96 ? -0.874 1.947 1.592 1 98.94 96 SER A O 1
ATOM 763 N N . ALA A 1 97 ? -2.236 0.181 1.679 1 98.94 97 ALA A N 1
ATOM 764 C CA . ALA A 1 97 ? -2.582 0.265 0.262 1 98.94 97 ALA A CA 1
ATOM 765 C C . ALA A 1 97 ? -3.324 1.562 -0.045 1 98.94 97 ALA A C 1
ATOM 767 O O . ALA A 1 97 ? -3.055 2.215 -1.057 1 98.94 97 ALA A O 1
ATOM 768 N N . ALA A 1 98 ? -4.25 1.936 0.836 1 98.94 98 ALA A N 1
ATOM 769 C CA . ALA A 1 98 ? -4.988 3.186 0.681 1 98.94 98 ALA A CA 1
ATOM 770 C C . ALA A 1 98 ? -4.051 4.387 0.736 1 98.94 98 ALA A C 1
ATOM 772 O O . ALA A 1 98 ? -4.195 5.336 -0.042 1 98.94 98 ALA A O 1
ATOM 773 N N . THR A 1 99 ? -3.107 4.336 1.668 1 99 99 THR A N 1
ATOM 774 C CA . THR A 1 99 ? -2.121 5.402 1.797 1 99 99 THR A CA 1
ATOM 775 C C . THR A 1 99 ? -1.321 5.559 0.507 1 99 99 THR A C 1
ATOM 777 O O . THR A 1 99 ? -1.116 6.676 0.029 1 99 99 THR A O 1
ATOM 780 N N . GLN A 1 100 ? -0.909 4.449 -0.031 1 99 100 GLN A N 1
ATOM 781 C CA . GLN A 1 100 ? -0.118 4.504 -1.256 1 99 100 GLN A CA 1
ATOM 782 C C . GLN A 1 100 ? -0.944 5.043 -2.42 1 99 100 GLN A C 1
ATOM 784 O O . GLN A 1 100 ? -0.446 5.828 -3.232 1 99 100 GLN A O 1
ATOM 789 N N . ASN A 1 101 ? -2.215 4.605 -2.561 1 98.94 101 ASN A N 1
ATOM 790 C CA . ASN A 1 101 ? -3.105 5.191 -3.559 1 98.94 101 ASN A CA 1
ATOM 791 C C . ASN A 1 101 ? -3.195 6.707 -3.412 1 98.94 101 ASN A C 1
ATOM 793 O O . ASN A 1 101 ? -3.111 7.438 -4.402 1 98.94 101 ASN A O 1
ATOM 797 N N . PHE A 1 102 ? -3.371 7.137 -2.184 1 99 102 PHE A N 1
ATOM 798 C CA . PHE A 1 102 ? -3.465 8.562 -1.882 1 99 102 PHE A CA 1
ATOM 799 C C . PHE A 1 102 ? -2.234 9.305 -2.387 1 99 102 PHE A C 1
ATOM 801 O O . PHE A 1 102 ? -2.354 10.328 -3.059 1 99 102 PHE A O 1
ATOM 808 N N . MET A 1 103 ? -1.089 8.789 -2.113 1 98.94 103 MET A N 1
ATOM 809 C CA . MET A 1 103 ? 0.163 9.469 -2.432 1 98.94 103 MET A CA 1
ATOM 810 C C . MET A 1 103 ? 0.429 9.445 -3.932 1 98.94 103 MET A C 1
ATOM 812 O O . MET A 1 103 ? 0.999 10.391 -4.48 1 98.94 103 MET A O 1
ATOM 816 N N . LEU A 1 104 ? 0.035 8.398 -4.613 1 98.94 104 LEU A N 1
ATOM 817 C CA . LEU A 1 104 ? 0.182 8.359 -6.066 1 98.94 104 LEU A CA 1
ATOM 818 C C . LEU A 1 104 ? -0.763 9.352 -6.734 1 98.94 104 LEU A C 1
ATOM 820 O O . LEU A 1 104 ? -0.399 9.992 -7.727 1 98.94 104 LEU A O 1
ATOM 824 N N . ALA A 1 105 ? -1.971 9.43 -6.215 1 98.94 105 ALA A N 1
ATOM 825 C CA . ALA A 1 105 ? -2.896 10.445 -6.711 1 98.94 105 ALA A CA 1
ATOM 826 C C . ALA A 1 105 ? -2.336 11.852 -6.504 1 98.94 105 ALA A C 1
ATOM 828 O O . ALA A 1 105 ? -2.424 12.695 -7.398 1 98.94 105 ALA A O 1
ATOM 829 N N . ALA A 1 106 ? -1.77 12.109 -5.352 1 98.94 106 ALA A N 1
ATOM 830 C CA . ALA A 1 106 ? -1.139 13.398 -5.082 1 98.94 106 ALA A CA 1
ATOM 831 C C . ALA A 1 106 ? -0.045 13.695 -6.102 1 98.94 106 ALA A C 1
ATOM 833 O O . ALA A 1 106 ? 0.023 14.805 -6.641 1 98.94 106 ALA A O 1
ATOM 834 N N . ARG A 1 107 ? 0.756 12.703 -6.379 1 98.81 107 ARG A N 1
ATOM 835 C CA . ARG A 1 107 ? 1.809 12.875 -7.375 1 98.81 107 ARG A CA 1
ATOM 836 C C . ARG A 1 107 ? 1.223 13.266 -8.727 1 98.81 107 ARG A C 1
ATOM 838 O O . ARG A 1 107 ? 1.764 14.125 -9.422 1 98.81 107 ARG A O 1
ATOM 845 N N . ALA A 1 108 ? 0.179 12.602 -9.086 1 98.69 108 ALA A N 1
ATOM 846 C CA . ALA A 1 108 ? -0.474 12.867 -10.367 1 98.69 108 ALA A CA 1
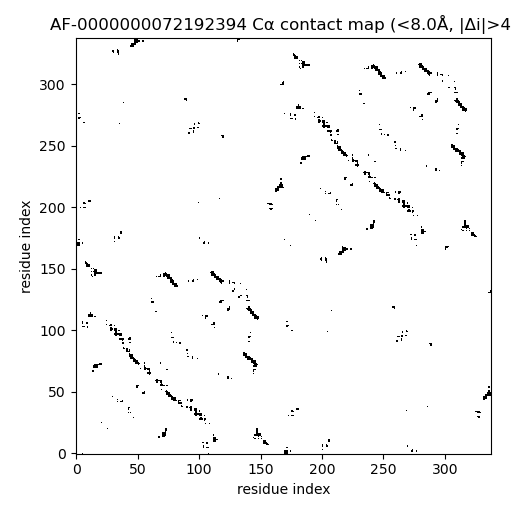ATOM 847 C C . ALA A 1 108 ? -1.007 14.297 -10.422 1 98.69 108 ALA A C 1
ATOM 849 O O . ALA A 1 108 ? -1.104 14.891 -11.492 1 98.69 108 ALA A O 1
ATOM 850 N N . LEU A 1 109 ? -1.275 14.883 -9.289 1 98.62 109 LEU A N 1
ATOM 851 C CA . LEU A 1 109 ? -1.824 16.234 -9.195 1 98.62 109 LEU A CA 1
ATOM 852 C C . LEU A 1 109 ? -0.721 17.25 -8.93 1 98.62 109 LEU A C 1
ATOM 854 O O . LEU A 1 109 ? -1 18.422 -8.688 1 98.62 109 LEU A O 1
ATOM 858 N N . ASN A 1 110 ? 0.505 16.781 -8.891 1 98.25 110 ASN A N 1
ATOM 859 C CA . ASN A 1 110 ? 1.686 17.594 -8.625 1 98.25 110 ASN A CA 1
ATOM 860 C C . ASN A 1 110 ? 1.677 18.156 -7.207 1 98.25 110 ASN A C 1
ATOM 862 O O . ASN A 1 110 ? 2.064 19.297 -6.984 1 98.25 110 ASN A O 1
ATOM 866 N N . ILE A 1 111 ? 1.175 17.422 -6.344 1 98.88 111 ILE A N 1
ATOM 867 C CA . ILE A 1 111 ? 1.188 17.719 -4.918 1 98.88 111 ILE A CA 1
ATOM 868 C C . ILE A 1 111 ? 2.207 16.828 -4.211 1 98.88 111 ILE A C 1
ATOM 870 O O . ILE A 1 111 ? 2.242 15.617 -4.434 1 98.88 111 ILE A O 1
ATOM 874 N N . GLY A 1 112 ? 3.127 17.406 -3.432 1 98.81 112 GLY A N 1
ATOM 875 C CA . GLY A 1 112 ? 4.105 16.656 -2.656 1 98.81 112 GLY A CA 1
ATOM 876 C C . GLY A 1 112 ? 3.529 16.062 -1.387 1 98.81 112 GLY A C 1
ATOM 877 O O . GLY A 1 112 ? 2.613 16.625 -0.788 1 98.81 112 GLY A O 1
ATOM 878 N N . THR A 1 113 ? 4.02 14.953 -0.989 1 98.94 113 THR A N 1
ATOM 879 C CA . THR A 1 113 ? 3.584 14.266 0.22 1 98.94 113 THR A CA 1
ATOM 880 C C . THR A 1 113 ? 4.77 13.617 0.931 1 98.94 113 THR A C 1
ATOM 882 O O . THR A 1 113 ? 5.805 13.367 0.315 1 98.94 113 THR A O 1
ATOM 885 N N . VAL A 1 114 ? 4.602 13.359 2.178 1 98.88 114 VAL A N 1
ATOM 886 C CA . VAL A 1 114 ? 5.512 12.492 2.918 1 98.88 114 VAL A CA 1
ATOM 887 C C . VAL A 1 114 ? 4.727 11.664 3.932 1 98.88 114 VAL A C 1
ATOM 889 O O . VAL A 1 114 ? 3.838 12.18 4.613 1 98.88 114 VAL A O 1
ATOM 892 N N . TRP A 1 115 ? 5.004 10.367 3.93 1 98.94 115 TRP A N 1
ATOM 893 C CA . TRP A 1 115 ? 4.426 9.422 4.879 1 98.94 115 TRP A CA 1
ATOM 894 C C . TRP A 1 115 ? 5.188 9.453 6.203 1 98.94 115 TRP A C 1
ATOM 896 O O . TRP A 1 115 ? 6.344 9.031 6.27 1 98.94 115 TRP A O 1
ATOM 906 N N . CYS A 1 116 ? 4.551 9.898 7.293 1 98.81 116 CYS A N 1
ATOM 907 C CA . CYS A 1 116 ? 5.07 9.852 8.656 1 98.81 116 CYS A CA 1
ATOM 908 C C . CYS A 1 116 ? 4.348 8.789 9.477 1 98.81 116 CYS A C 1
ATOM 910 O O . CYS A 1 116 ? 3.158 8.93 9.766 1 98.81 116 CYS A O 1
ATOM 912 N N . GLY A 1 117 ? 5.098 7.801 9.898 1 98.5 117 GLY A N 1
ATOM 913 C CA . GLY A 1 117 ? 4.508 6.625 10.516 1 98.5 117 GLY A CA 1
ATOM 914 C C . GLY A 1 117 ? 3.91 6.906 11.883 1 98.5 117 GLY A C 1
ATOM 915 O O . GLY A 1 117 ? 4.5 7.629 12.688 1 98.5 117 GLY A O 1
ATOM 916 N N . LEU A 1 118 ? 2.705 6.375 12.094 1 98.75 118 LEU A N 1
ATOM 917 C CA . LEU A 1 118 ? 2.08 6.375 13.406 1 98.75 118 LEU A CA 1
ATOM 918 C C . LEU A 1 118 ? 2.045 4.969 14 1 98.75 118 LEU A C 1
ATOM 920 O O . LEU A 1 118 ? 2.596 4.727 15.07 1 98.75 118 LEU A O 1
ATOM 924 N N . HIS A 1 119 ? 1.402 4.094 13.32 1 98.25 119 HIS A N 1
ATOM 925 C CA . HIS A 1 119 ? 1.376 2.686 13.703 1 98.25 119 HIS A CA 1
ATOM 926 C C . HIS A 1 119 ? 2.67 1.981 13.305 1 98.25 119 HIS A C 1
ATOM 928 O O . HIS A 1 119 ? 3.242 2.277 12.258 1 98.25 119 HIS A O 1
ATOM 934 N N . PRO A 1 120 ? 3.189 1.041 14.094 1 97.56 120 PRO A N 1
ATOM 935 C CA . PRO A 1 120 ? 2.656 0.49 15.344 1 97.56 120 PRO A CA 1
ATOM 936 C C . PRO A 1 120 ? 3.258 1.148 16.578 1 97.56 120 PRO A C 1
ATOM 938 O O . PRO A 1 120 ? 3.201 0.581 17.672 1 97.56 120 PRO A O 1
ATOM 941 N N . VAL A 1 121 ? 3.82 2.281 16.453 1 97.75 121 VAL A N 1
ATOM 942 C CA . VAL A 1 121 ? 4.508 2.914 17.578 1 97.75 121 VAL A CA 1
ATOM 943 C C . VAL A 1 121 ? 3.5 3.652 18.453 1 97.75 121 VAL A C 1
ATOM 945 O O . VAL A 1 121 ? 3.086 4.77 18.125 1 97.75 121 VAL A O 1
ATOM 948 N N . GLU A 1 122 ? 3.248 3.129 19.641 1 97.56 122 GLU A N 1
ATOM 949 C CA . GLU A 1 122 ? 2.193 3.664 20.5 1 97.56 122 GLU A CA 1
ATOM 950 C C . GLU A 1 122 ? 2.508 5.094 20.922 1 97.56 122 GLU A C 1
ATOM 952 O O . GLU A 1 122 ? 1.605 5.926 21.047 1 97.56 122 GLU A O 1
ATOM 957 N N . ASP A 1 123 ? 3.744 5.375 21.172 1 97.25 123 ASP A N 1
ATOM 958 C CA . ASP A 1 123 ? 4.152 6.715 21.594 1 97.25 123 ASP A CA 1
ATOM 959 C C . ASP A 1 123 ? 3.867 7.742 20.5 1 97.25 123 ASP A C 1
ATOM 961 O O . ASP A 1 123 ? 3.754 8.938 20.781 1 97.25 123 ASP A O 1
ATOM 965 N N . ARG A 1 124 ? 3.697 7.309 19.297 1 98.06 124 ARG A N 1
ATOM 966 C CA . ARG A 1 124 ? 3.342 8.195 18.203 1 98.06 124 ARG A CA 1
ATOM 967 C C . ARG A 1 124 ? 1.835 8.195 17.953 1 98.06 124 ARG A C 1
ATOM 969 O O . ARG A 1 124 ? 1.232 9.258 17.766 1 98.06 124 ARG A O 1
ATOM 976 N N . ALA A 1 125 ? 1.256 7.035 18.078 1 98.5 125 ALA A N 1
ATOM 977 C CA . ALA A 1 125 ? -0.154 6.879 17.734 1 98.5 125 ALA A CA 1
ATOM 978 C C . ALA A 1 125 ? -1.054 7.469 18.812 1 98.5 125 ALA A C 1
ATOM 980 O O . ALA A 1 125 ? -2.055 8.117 18.516 1 98.5 125 ALA A O 1
ATOM 981 N N . ARG A 1 126 ? -0.735 7.25 20.016 1 98.31 126 ARG A N 1
ATOM 982 C CA . ARG A 1 126 ? -1.596 7.605 21.125 1 98.31 126 ARG A CA 1
ATOM 983 C C . ARG A 1 126 ? -1.892 9.102 21.141 1 98.31 126 ARG A C 1
ATOM 985 O O . ARG A 1 126 ? -3.047 9.508 21.281 1 98.31 126 ARG A O 1
ATOM 992 N N . PRO A 1 127 ? -0.864 9.953 21.031 1 98.56 127 PRO A N 1
ATOM 993 C CA . PRO A 1 127 ? -1.157 11.383 21.047 1 98.56 127 PRO A CA 1
ATOM 994 C C . PRO A 1 127 ? -2.129 11.797 19.938 1 98.56 127 PRO A C 1
ATOM 996 O O . PRO A 1 127 ? -2.957 12.688 20.141 1 98.56 127 PRO A O 1
ATOM 999 N N . PHE A 1 128 ? -2.1 11.156 18.797 1 98.81 128 PHE A N 1
ATOM 1000 C CA . PHE A 1 128 ? -2.99 11.516 17.703 1 98.81 128 PHE A CA 1
ATOM 1001 C C . PHE A 1 128 ? -4.418 11.07 17.984 1 98.81 128 PHE A C 1
ATOM 1003 O O . PHE A 1 128 ? -5.371 11.781 17.656 1 98.81 128 PHE A O 1
ATOM 1010 N N . ARG A 1 129 ? -4.566 9.922 18.609 1 98.81 129 ARG A N 1
ATOM 1011 C CA . ARG A 1 129 ? -5.902 9.5 19.016 1 98.81 129 ARG A CA 1
ATOM 1012 C C . ARG A 1 129 ? -6.523 10.492 19.984 1 98.81 129 ARG A C 1
ATOM 1014 O O . ARG A 1 129 ? -7.711 10.805 19.891 1 98.81 129 ARG A O 1
ATOM 1021 N N . GLU A 1 130 ? -5.703 10.969 20.844 1 98.56 130 GLU A N 1
ATOM 1022 C CA . GLU A 1 130 ? -6.172 11.891 21.875 1 98.56 130 GLU A CA 1
ATOM 1023 C C . GLU A 1 130 ? -6.48 13.266 21.297 1 98.56 130 GLU A C 1
ATOM 1025 O O . GLU A 1 130 ? -7.562 13.82 21.516 1 98.56 130 GLU A O 1
ATOM 1030 N N . ILE A 1 131 ? -5.609 13.828 20.5 1 98.62 131 ILE A N 1
ATOM 1031 C CA . ILE A 1 131 ? -5.73 15.164 19.922 1 98.62 131 ILE A CA 1
ATOM 1032 C C . ILE A 1 131 ? -6.957 15.227 19.016 1 98.62 131 ILE A C 1
ATOM 1034 O O . ILE A 1 131 ? -7.68 16.234 19.016 1 98.62 131 ILE A O 1
ATOM 1038 N N . PHE A 1 132 ? -7.215 14.125 18.328 1 98.81 132 PHE A N 1
ATOM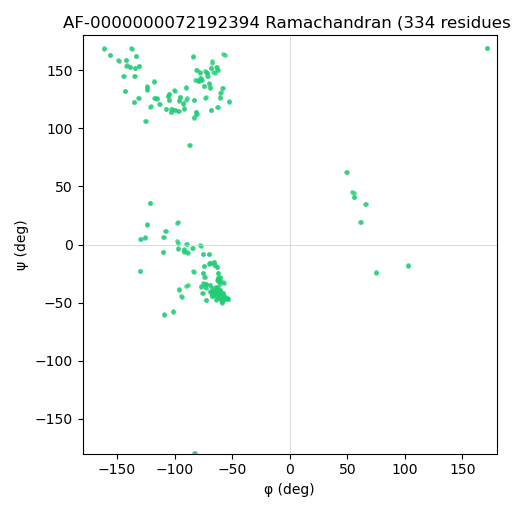 1039 C CA . PHE A 1 132 ? -8.266 14.164 17.312 1 98.81 132 PHE A CA 1
ATOM 1040 C C . PHE A 1 132 ? -9.484 13.383 17.766 1 98.81 132 PHE A C 1
ATOM 1042 O O . PHE A 1 132 ? -10.359 13.062 16.953 1 98.81 132 PHE A O 1
ATOM 1049 N N . HIS A 1 133 ? -9.531 13.016 19.031 1 98.81 133 HIS A N 1
ATOM 1050 C CA . HIS A 1 133 ? -10.68 12.43 19.703 1 98.81 133 HIS A CA 1
ATOM 1051 C C . HIS A 1 133 ? -11.18 11.195 18.953 1 98.81 133 HIS A C 1
ATOM 1053 O O . HIS A 1 133 ? -12.383 11.055 18.719 1 98.81 133 HIS A O 1
ATOM 1059 N N . MET A 1 134 ? -10.297 10.375 18.562 1 98.81 134 MET A N 1
ATOM 1060 C CA . MET A 1 134 ? -10.68 9.156 17.859 1 98.81 134 MET A CA 1
ATOM 1061 C C . MET A 1 134 ? -11.367 8.172 18.812 1 98.81 134 MET A C 1
ATOM 1063 O O . MET A 1 134 ? -10.945 8.016 19.953 1 98.81 134 MET A O 1
ATOM 1067 N N . PRO A 1 135 ? -12.406 7.57 18.281 1 98.69 135 PRO A N 1
ATOM 1068 C CA . PRO A 1 135 ? -13.039 6.52 19.094 1 98.69 135 PRO A CA 1
ATOM 1069 C C . PRO A 1 135 ? -12.062 5.406 19.469 1 98.69 135 PRO A C 1
ATOM 1071 O O . PRO A 1 135 ? -11.047 5.215 18.797 1 98.69 135 PRO A O 1
ATOM 1074 N N . GLU A 1 136 ? -12.398 4.605 20.438 1 98.19 136 GLU A N 1
ATOM 1075 C CA . GLU A 1 136 ? -11.539 3.555 20.984 1 98.19 136 GLU A CA 1
ATOM 1076 C C . GLU A 1 136 ? -11.227 2.504 19.922 1 98.19 136 GLU A C 1
ATOM 1078 O O . GLU A 1 136 ? -10.133 1.934 19.906 1 98.19 136 GLU A O 1
ATOM 1083 N N . SER A 1 137 ? -12.133 2.301 19.016 1 98.5 137 SER A N 1
ATOM 1084 C CA . SER A 1 137 ? -11.984 1.24 18.031 1 98.5 137 SER A CA 1
ATOM 1085 C C . SER A 1 137 ? -11.141 1.707 16.844 1 98.5 137 SER A C 1
ATOM 1087 O O . SER A 1 137 ? -10.812 0.913 15.969 1 98.5 137 SER A O 1
ATOM 1089 N N . VAL A 1 138 ? -10.75 2.959 16.859 1 98.81 138 VAL A N 1
ATOM 1090 C CA . VAL A 1 138 ? -10.07 3.518 15.695 1 98.81 138 VAL A CA 1
ATOM 1091 C C . VAL A 1 138 ? -8.562 3.557 15.945 1 98.81 138 VAL A C 1
ATOM 1093 O O . VAL A 1 138 ? -8.117 3.965 17.016 1 98.81 138 VAL A O 1
ATOM 1096 N N . ARG A 1 139 ? -7.801 3.096 14.969 1 98.75 139 ARG A N 1
ATOM 1097 C CA . ARG A 1 139 ? -6.34 3.072 15.023 1 98.75 139 ARG A CA 1
ATOM 1098 C C . ARG A 1 139 ? -5.734 3.871 13.875 1 98.75 139 ARG A C 1
ATOM 1100 O O . ARG A 1 139 ? -6 3.588 12.703 1 98.75 139 ARG A O 1
ATOM 1107 N N . PRO A 1 140 ? -4.984 4.914 14.219 1 98.88 140 PRO A N 1
ATOM 1108 C CA . PRO A 1 140 ? -4.301 5.633 13.148 1 98.88 140 PRO A CA 1
ATOM 1109 C C . PRO A 1 140 ? -3.102 4.863 12.594 1 98.88 140 PRO A C 1
ATOM 1111 O O . PRO A 1 140 ? -2.357 4.242 13.352 1 98.88 140 PRO A O 1
ATOM 1114 N N . LEU A 1 141 ? -2.945 4.832 11.344 1 98.88 141 LEU A N 1
ATOM 1115 C CA . LEU A 1 141 ? -1.839 4.148 10.68 1 98.88 141 LEU A CA 1
ATOM 1116 C C . LEU A 1 141 ? -0.765 5.145 10.25 1 98.88 141 LEU A C 1
ATOM 1118 O O . LEU A 1 141 ? 0.404 4.996 10.617 1 98.88 141 LEU A O 1
ATOM 1122 N N . SER A 1 142 ? -1.142 6.09 9.469 1 98.88 142 SER A N 1
ATOM 1123 C CA . SER A 1 142 ? -0.176 6.98 8.836 1 98.88 142 SER A CA 1
ATOM 1124 C C . SER A 1 142 ? -0.621 8.438 8.93 1 98.88 142 SER A C 1
ATOM 1126 O O . SER A 1 142 ? -1.818 8.727 8.984 1 98.88 142 SER A O 1
ATOM 1128 N N . LEU A 1 143 ? 0.274 9.297 9.078 1 98.94 143 LEU A N 1
ATOM 1129 C CA . LEU A 1 143 ? 0.161 10.742 8.859 1 98.94 143 LEU A CA 1
ATOM 1130 C C . LEU A 1 143 ? 0.802 11.141 7.531 1 98.94 143 LEU A C 1
ATOM 1132 O O . LEU A 1 143 ? 2 10.93 7.332 1 98.94 143 LEU A O 1
ATOM 1136 N N . ILE A 1 144 ? -0.009 11.648 6.621 1 99 144 ILE A N 1
ATOM 1137 C CA . ILE A 1 144 ? 0.516 12.172 5.363 1 99 144 ILE A CA 1
ATOM 1138 C C . ILE A 1 144 ? 0.533 13.695 5.406 1 99 144 ILE A C 1
ATOM 1140 O O . ILE A 1 144 ? -0.52 14.336 5.484 1 99 144 ILE A O 1
ATOM 1144 N N . VAL A 1 145 ? 1.692 14.234 5.383 1 98.94 145 VAL A N 1
ATOM 1145 C CA . VAL A 1 145 ? 1.854 15.68 5.25 1 98.94 145 VAL A CA 1
ATOM 1146 C C . VAL A 1 145 ? 1.957 16.062 3.775 1 98.94 145 VAL A C 1
ATOM 1148 O O . VAL A 1 145 ? 2.65 15.391 3.004 1 98.94 145 VAL A O 1
ATOM 1151 N N . LEU A 1 146 ? 1.226 17.125 3.379 1 98.94 146 LEU A N 1
ATOM 1152 C CA . LEU A 1 146 ? 1.157 17.359 1.939 1 98.94 146 LEU A CA 1
ATOM 1153 C C . LEU A 1 146 ? 1.03 18.844 1.631 1 98.94 146 LEU A C 1
ATOM 1155 O O . LEU A 1 146 ? 0.608 19.625 2.486 1 98.94 146 LEU A O 1
ATOM 1159 N N . GLY A 1 147 ? 1.408 19.188 0.417 1 98.94 147 GLY A N 1
ATOM 1160 C CA . GLY A 1 147 ? 1.331 20.531 -0.112 1 98.94 147 GLY A CA 1
ATOM 1161 C C . GLY A 1 147 ? 2.018 20.688 -1.455 1 98.94 147 GLY A C 1
ATOM 1162 O O . GLY A 1 147 ? 2.691 19.781 -1.924 1 98.94 147 GLY A O 1
ATOM 1163 N N . HIS A 1 148 ? 1.759 21.844 -2.062 1 98.75 148 HIS A N 1
ATOM 1164 C CA . HIS A 1 148 ? 2.504 22.203 -3.268 1 98.75 148 HIS A CA 1
ATOM 1165 C C . HIS A 1 148 ? 3.982 22.406 -2.961 1 98.75 148 HIS A C 1
ATOM 1167 O O . HIS A 1 148 ? 4.34 22.781 -1.84 1 98.75 148 HIS A O 1
ATOM 1173 N N . THR A 1 149 ? 4.789 22.078 -3.92 1 98.31 149 THR A N 1
ATOM 1174 C CA . THR A 1 149 ? 6.23 22.172 -3.717 1 98.31 149 THR A CA 1
ATOM 1175 C C . THR A 1 149 ? 6.926 22.688 -4.977 1 98.31 149 THR A C 1
ATOM 1177 O O . THR A 1 149 ? 6.402 22.531 -6.082 1 98.31 149 THR A O 1
ATOM 1180 N N . ASP A 1 150 ? 8.086 23.297 -4.758 1 95.38 150 ASP A N 1
ATOM 1181 C CA . ASP A 1 150 ? 8.922 23.734 -5.875 1 95.38 150 ASP A CA 1
ATOM 1182 C C . ASP A 1 150 ? 10.016 22.703 -6.168 1 95.38 150 ASP A C 1
ATOM 1184 O O . ASP A 1 150 ? 10.789 22.875 -7.113 1 95.38 150 ASP A O 1
ATOM 1188 N N . GLN A 1 151 ? 10.016 21.734 -5.352 1 95.88 151 GLN A N 1
ATOM 1189 C CA . GLN A 1 151 ? 11.008 20.672 -5.566 1 95.88 151 GLN A CA 1
ATOM 1190 C C . GLN A 1 151 ? 10.641 19.812 -6.773 1 95.88 151 GLN A C 1
ATOM 1192 O O . GLN A 1 151 ? 9.453 19.609 -7.055 1 95.88 151 GLN A O 1
ATOM 1197 N N . GLU A 1 152 ? 11.688 19.344 -7.387 1 94.94 152 GLU A N 1
ATOM 1198 C CA . GLU A 1 152 ? 11.469 18.422 -8.508 1 94.94 152 GLU A CA 1
ATOM 1199 C C . GLU A 1 152 ? 11.094 17.031 -8.008 1 94.94 152 GLU A C 1
ATOM 1201 O O . GLU A 1 152 ? 11.633 16.547 -7.012 1 94.94 152 GLU A O 1
ATOM 1206 N N . PHE A 1 153 ? 10.18 16.438 -8.727 1 96.44 153 PHE A N 1
ATOM 1207 C CA . 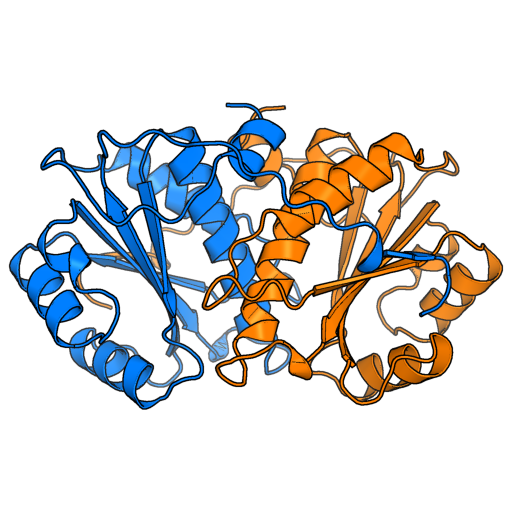PHE A 1 153 ? 9.852 15.039 -8.492 1 96.44 153 PHE A CA 1
ATOM 1208 C C . PHE A 1 153 ? 10.766 14.125 -9.297 1 96.44 153 PHE A C 1
ATOM 1210 O O . PHE A 1 153 ? 10.398 13.664 -10.383 1 96.44 153 PHE A O 1
ATOM 1217 N N . LYS A 1 154 ? 11.898 13.852 -8.711 1 95.62 154 LYS A N 1
ATOM 1218 C CA . LYS A 1 154 ? 12.914 13.094 -9.43 1 95.62 154 LYS A CA 1
ATOM 1219 C C . LYS A 1 154 ? 12.594 11.602 -9.43 1 95.62 154 LYS A C 1
ATOM 1221 O O . LYS A 1 154 ? 12.148 11.055 -8.414 1 95.62 154 LYS A O 1
ATOM 1226 N N . ALA A 1 155 ? 12.852 11.008 -10.562 1 94.75 155 ALA A N 1
ATOM 1227 C CA . ALA A 1 155 ? 12.68 9.562 -10.656 1 94.75 155 ALA A CA 1
ATOM 1228 C C . ALA A 1 155 ? 13.773 8.828 -9.875 1 94.75 155 ALA A C 1
ATOM 1230 O O . ALA A 1 155 ? 14.906 9.297 -9.797 1 94.75 155 ALA A O 1
ATOM 1231 N N . VAL A 1 156 ? 13.453 7.77 -9.359 1 87.31 156 VAL A N 1
ATOM 1232 C CA . VAL A 1 156 ? 14.422 6.934 -8.664 1 87.31 156 VAL A CA 1
ATOM 1233 C C . VAL A 1 156 ? 14.539 5.582 -9.359 1 87.31 156 VAL A C 1
ATOM 1235 O O . VAL A 1 156 ? 13.555 5.062 -9.891 1 87.31 156 VAL A O 1
ATOM 1238 N N . GLU A 1 157 ? 15.75 5.102 -9.445 1 88.94 157 GLU A N 1
ATOM 1239 C CA . GLU A 1 157 ? 15.984 3.717 -9.844 1 88.94 157 GLU A CA 1
ATOM 1240 C C . GLU A 1 157 ? 16.062 2.795 -8.633 1 88.94 157 GLU A C 1
ATOM 1242 O O . GLU A 1 157 ? 16.953 2.943 -7.789 1 88.94 157 GLU A O 1
ATOM 1247 N N . ARG A 1 158 ? 15.133 1.899 -8.617 1 93.31 158 ARG A N 1
ATOM 1248 C CA . ARG A 1 158 ? 15.039 1.138 -7.375 1 93.31 158 ARG A CA 1
ATOM 1249 C C . ARG A 1 158 ? 15.008 -0.361 -7.656 1 93.31 158 ARG A C 1
ATOM 1251 O O . ARG A 1 158 ? 14.953 -1.17 -6.727 1 93.31 158 ARG A O 1
ATOM 1258 N N . PHE A 1 159 ? 15.172 -0.725 -8.906 1 96.44 159 PHE A N 1
ATOM 1259 C CA . PHE A 1 159 ? 15.117 -2.154 -9.195 1 96.44 159 PHE A CA 1
ATOM 1260 C C . PHE A 1 159 ? 16.391 -2.85 -8.695 1 96.44 159 PHE A C 1
ATOM 1262 O O . PHE A 1 159 ? 17.5 -2.475 -9.078 1 96.44 159 PHE A O 1
ATOM 1269 N N . ARG A 1 160 ? 16.203 -3.869 -7.906 1 97.69 160 ARG A N 1
ATOM 1270 C CA . ARG A 1 160 ? 17.281 -4.719 -7.395 1 97.69 160 ARG A CA 1
ATOM 1271 C C . ARG A 1 160 ? 17.016 -6.188 -7.727 1 97.69 160 ARG A C 1
ATOM 1273 O O . ARG A 1 160 ? 16.234 -6.855 -7.047 1 97.69 160 ARG A O 1
ATOM 1280 N N . ALA A 1 161 ? 17.75 -6.699 -8.664 1 97.81 161 ALA A N 1
ATOM 1281 C CA . ALA A 1 161 ? 17.547 -8.062 -9.148 1 97.81 161 ALA A CA 1
ATOM 1282 C C . ALA A 1 161 ? 17.766 -9.078 -8.031 1 97.81 161 ALA A C 1
ATOM 1284 O O . ALA A 1 161 ? 17.141 -10.141 -8.008 1 97.81 161 ALA A O 1
ATOM 1285 N N . GLU A 1 162 ? 18.656 -8.734 -7.09 1 98.12 162 GLU A N 1
ATOM 1286 C CA . GLU A 1 162 ? 19 -9.664 -6.02 1 98.12 162 GLU A CA 1
ATOM 1287 C C . GLU A 1 162 ? 17.844 -9.836 -5.043 1 98.12 162 GLU A C 1
ATOM 1289 O O . GLU A 1 162 ? 17.859 -10.734 -4.199 1 98.12 162 GLU A O 1
ATOM 1294 N N . ARG A 1 163 ? 16.797 -9.023 -5.195 1 98.69 163 ARG A N 1
ATOM 1295 C CA . ARG A 1 163 ? 15.602 -9.148 -4.363 1 98.69 163 ARG A CA 1
ATOM 1296 C C . ARG A 1 163 ? 14.57 -10.062 -5.016 1 98.69 163 ARG A C 1
ATOM 1298 O O . ARG A 1 163 ? 13.523 -10.344 -4.43 1 98.69 163 ARG A O 1
ATOM 1305 N N . VAL A 1 164 ? 14.852 -10.531 -6.223 1 98.88 164 VAL A N 1
ATOM 1306 C CA . VAL A 1 164 ? 13.906 -11.367 -6.961 1 98.88 164 VAL A CA 1
ATOM 1307 C C . VAL A 1 164 ? 14.375 -12.82 -6.93 1 98.88 164 VAL A C 1
ATOM 1309 O O . VAL A 1 164 ? 15.516 -13.125 -7.289 1 98.88 164 VAL A O 1
ATOM 1312 N N . HIS A 1 165 ? 13.547 -13.672 -6.469 1 98.88 165 HIS A N 1
ATOM 1313 C CA . HIS A 1 165 ? 13.766 -15.109 -6.406 1 98.88 165 HIS A CA 1
ATOM 1314 C C . HIS A 1 165 ? 12.789 -15.859 -7.309 1 98.88 165 HIS A C 1
ATOM 1316 O O . HIS A 1 165 ? 11.578 -15.711 -7.172 1 98.88 165 HIS A O 1
ATOM 1322 N N . ASN A 1 166 ? 13.336 -16.703 -8.195 1 98.69 166 ASN A N 1
ATOM 1323 C CA . ASN A 1 166 ? 12.492 -17.422 -9.141 1 98.69 166 ASN A CA 1
ATOM 1324 C C . ASN A 1 166 ? 12.164 -18.828 -8.656 1 98.69 166 ASN A C 1
ATOM 1326 O O . ASN A 1 166 ? 13.062 -19.656 -8.469 1 98.69 166 ASN A O 1
ATOM 1330 N N . GLU A 1 167 ? 10.953 -19.078 -8.391 1 98.69 167 GLU A N 1
ATOM 1331 C CA . GLU A 1 167 ? 10.359 -20.359 -8.031 1 98.69 167 GLU A CA 1
ATOM 1332 C C . GLU A 1 167 ? 10.703 -20.75 -6.598 1 98.69 167 GLU A C 1
ATOM 1334 O O . GLU A 1 167 ? 9.953 -21.484 -5.953 1 98.69 167 GLU A O 1
ATOM 1339 N N . ASP A 1 168 ? 11.727 -20.234 -6.152 1 98.31 168 ASP A N 1
ATOM 1340 C CA . ASP A 1 168 ? 12.203 -20.547 -4.812 1 98.31 168 ASP A CA 1
ATOM 1341 C C . ASP A 1 168 ? 13.078 -19.422 -4.266 1 98.31 168 ASP A C 1
ATOM 1343 O O . ASP A 1 168 ? 13.523 -18.547 -5.016 1 98.31 168 ASP A O 1
ATOM 1347 N N . TRP A 1 169 ? 13.266 -19.438 -2.967 1 97.69 169 TRP A N 1
ATOM 1348 C CA . TRP A 1 169 ? 14.133 -18.422 -2.375 1 97.69 169 TRP A CA 1
ATOM 1349 C C . TRP A 1 169 ? 15.57 -18.594 -2.834 1 97.69 169 TRP A C 1
ATOM 1351 O O . TRP A 1 169 ? 16.25 -17.609 -3.15 1 97.69 169 TRP A O 1
ATOM 1361 N N . MET B 1 1 ? -1.161 4.23 -19.234 1 96.62 1 MET B N 1
ATOM 1362 C CA . MET B 1 1 ? -2.459 4.438 -18.594 1 96.62 1 MET B CA 1
ATOM 1363 C C . MET B 1 1 ? -2.373 5.523 -17.516 1 96.62 1 MET B C 1
ATOM 1365 O O . MET B 1 1 ? -1.384 5.609 -16.797 1 96.62 1 MET B O 1
ATOM 1369 N N . ASP B 1 2 ? -3.428 6.27 -17.359 1 97.38 2 ASP B N 1
ATOM 1370 C CA . ASP B 1 2 ? -3.557 7.328 -16.359 1 97.38 2 ASP B CA 1
ATOM 1371 C C . ASP B 1 2 ? -3.668 6.754 -14.953 1 97.38 2 ASP B C 1
ATOM 1373 O O . ASP B 1 2 ? -4.34 5.742 -14.742 1 97.38 2 ASP B O 1
ATOM 1377 N N . VAL B 1 3 ? -3.061 7.504 -13.914 1 98.25 3 VAL B N 1
ATOM 1378 C CA . VAL B 1 3 ? -3.025 7.043 -12.531 1 98.25 3 VAL B CA 1
ATOM 1379 C C . VAL B 1 3 ? -4.449 6.836 -12.023 1 98.25 3 VAL B C 1
ATOM 1381 O O . VAL B 1 3 ? -4.758 5.797 -11.43 1 98.25 3 VAL B O 1
ATOM 1384 N N . PHE B 1 4 ? -5.32 7.754 -12.234 1 98.25 4 PHE B N 1
ATOM 1385 C CA . PHE B 1 4 ? -6.668 7.676 -11.68 1 98.25 4 PHE B CA 1
ATOM 1386 C C . PHE B 1 4 ? -7.465 6.562 -12.352 1 98.25 4 PHE B C 1
ATOM 1388 O O . PHE B 1 4 ? -8.266 5.891 -11.703 1 98.25 4 PHE B O 1
ATOM 1395 N N . GLU B 1 5 ? -7.215 6.391 -13.594 1 98.19 5 GLU B N 1
ATOM 1396 C CA . GLU B 1 5 ? -7.844 5.266 -14.281 1 98.19 5 GLU B CA 1
ATOM 1397 C C . GLU B 1 5 ? -7.363 3.936 -13.703 1 98.19 5 GLU B C 1
ATOM 1399 O O . GLU B 1 5 ? -8.164 3.037 -13.453 1 98.19 5 GLU B O 1
ATOM 1404 N N . ALA B 1 6 ? -6.066 3.795 -13.547 1 98.62 6 ALA B N 1
ATOM 1405 C CA . ALA B 1 6 ? -5.508 2.564 -12.992 1 98.62 6 ALA B CA 1
ATOM 1406 C C . ALA B 1 6 ? -6.086 2.273 -11.609 1 98.62 6 ALA B C 1
ATOM 1408 O O . ALA B 1 6 ? -6.504 1.147 -11.328 1 98.62 6 ALA B O 1
ATOM 1409 N N . ILE B 1 7 ? -6.148 3.305 -10.773 1 98.75 7 ILE B N 1
ATOM 1410 C CA . ILE B 1 7 ? -6.613 3.158 -9.398 1 98.75 7 ILE B CA 1
ATOM 1411 C C . ILE B 1 7 ? -8.102 2.803 -9.391 1 98.75 7 ILE B C 1
ATOM 1413 O O . ILE B 1 7 ? -8.523 1.905 -8.664 1 98.75 7 ILE B O 1
ATOM 1417 N N . ARG B 1 8 ? -8.859 3.406 -10.219 1 98.38 8 ARG B N 1
ATOM 1418 C CA . ARG B 1 8 ? -10.305 3.227 -10.211 1 98.38 8 ARG B CA 1
ATOM 1419 C C . ARG B 1 8 ? -10.695 1.881 -10.812 1 98.38 8 ARG B C 1
ATOM 1421 O O . ARG B 1 8 ? -11.781 1.367 -10.547 1 98.38 8 ARG B O 1
ATOM 1428 N N . THR B 1 9 ? -9.82 1.349 -11.672 1 98.44 9 THR B N 1
ATOM 1429 C CA . THR B 1 9 ? -10.227 0.16 -12.414 1 98.44 9 THR B CA 1
ATOM 1430 C C . THR B 1 9 ? -9.461 -1.067 -11.93 1 98.44 9 THR B C 1
ATOM 1432 O O . THR B 1 9 ? -9.727 -2.186 -12.375 1 98.44 9 THR B O 1
ATOM 1435 N N . ARG B 1 10 ? -8.477 -0.872 -11.031 1 98.25 10 ARG B N 1
ATOM 1436 C CA . ARG B 1 10 ? -7.871 -2.047 -10.422 1 98.25 10 ARG B CA 1
ATOM 1437 C C . ARG B 1 10 ? -8.891 -2.83 -9.602 1 98.25 10 ARG B C 1
ATOM 1439 O O . ARG B 1 10 ? -9.492 -2.293 -8.672 1 98.25 10 ARG B O 1
ATOM 1446 N N . ARG B 1 11 ? -9.148 -4.074 -9.977 1 97.19 11 ARG B N 1
ATOM 1447 C CA . ARG B 1 11 ? -10.07 -4.996 -9.312 1 97.19 11 ARG B CA 1
ATOM 1448 C C . ARG B 1 11 ? -9.414 -6.348 -9.07 1 97.19 11 ARG B C 1
ATOM 1450 O O . ARG B 1 11 ? -8.477 -6.723 -9.781 1 97.19 11 ARG B O 1
ATOM 1457 N N . SER B 1 12 ? -10 -6.953 -8.008 1 98.06 12 SER B N 1
ATOM 1458 C CA . SER B 1 12 ? -9.555 -8.336 -7.844 1 98.06 12 SER B CA 1
ATOM 1459 C C . SER B 1 12 ? -10.07 -9.219 -8.977 1 98.06 12 SER B C 1
ATOM 1461 O O . SER B 1 12 ? -11.281 -9.328 -9.18 1 98.06 12 SER B O 1
ATOM 1463 N N . ILE B 1 13 ? -9.133 -9.719 -9.742 1 98.44 13 ILE B N 1
ATOM 1464 C CA . ILE B 1 13 ? -9.422 -10.617 -10.859 1 98.44 13 ILE B CA 1
ATOM 1465 C C . ILE B 1 13 ? -9.055 -12.055 -10.477 1 98.44 13 ILE B C 1
ATOM 1467 O O . ILE B 1 13 ? -7.938 -12.312 -10.031 1 98.44 13 ILE B O 1
ATOM 1471 N N . ARG B 1 14 ? -9.945 -13 -10.664 1 98.31 14 ARG B N 1
ATOM 1472 C CA . ARG B 1 14 ? -9.703 -14.359 -10.188 1 98.31 14 ARG B CA 1
ATOM 1473 C C . ARG B 1 14 ? -9.867 -15.367 -11.32 1 98.31 14 ARG B C 1
ATOM 1475 O O . ARG B 1 14 ? -9.93 -16.578 -11.078 1 98.31 14 ARG B O 1
ATOM 1482 N N . SER B 1 15 ? -10.062 -14.898 -12.516 1 98.19 15 SER B N 1
ATOM 1483 C CA . SER B 1 15 ? -10.117 -15.727 -13.719 1 98.19 15 SER B CA 1
ATOM 1484 C C . SER B 1 15 ? -9.102 -15.266 -14.758 1 98.19 15 SER B C 1
ATOM 1486 O O . SER B 1 15 ? -9.055 -14.086 -15.102 1 98.19 15 SER B O 1
ATOM 1488 N N . PHE B 1 16 ? -8.344 -16.234 -15.344 1 98.5 16 PHE B N 1
ATOM 1489 C CA . PHE B 1 16 ? -7.215 -15.891 -16.203 1 98.5 16 PHE B CA 1
ATOM 1490 C C . PHE B 1 16 ? -7.227 -16.719 -17.484 1 98.5 16 PHE B C 1
ATOM 1492 O O . PHE B 1 16 ? -7.777 -17.812 -17.516 1 98.5 16 PHE B O 1
ATOM 1499 N N . THR B 1 17 ? -6.676 -16.141 -18.5 1 98 17 THR B N 1
ATOM 1500 C CA . THR B 1 17 ? -6.426 -16.891 -19.719 1 98 17 THR B CA 1
ATOM 1501 C C . THR B 1 17 ? -5.125 -17.688 -19.609 1 98 17 THR B C 1
ATOM 1503 O O . THR B 1 17 ? -4.398 -17.562 -18.625 1 98 17 THR B O 1
ATOM 1506 N N . GLU B 1 18 ? -4.77 -18.406 -20.656 1 95.69 18 GLU B N 1
ATOM 1507 C CA . GLU B 1 18 ? -3.557 -19.219 -20.656 1 95.69 18 GLU B CA 1
ATOM 1508 C C . GLU B 1 18 ? -2.354 -18.422 -21.125 1 95.69 18 GLU B C 1
ATOM 1510 O O . GLU B 1 18 ? -1.22 -18.906 -21.094 1 95.69 18 GLU B O 1
ATOM 1515 N N . GLU B 1 19 ? -2.574 -17.234 -21.578 1 97.94 19 GLU B N 1
ATOM 1516 C CA . GLU B 1 19 ? -1.485 -16.406 -22.078 1 97.94 19 GLU B CA 1
ATOM 1517 C C . GLU B 1 19 ? -0.443 -16.141 -21 1 97.94 19 GLU B C 1
ATOM 1519 O O . GLU B 1 19 ? -0.785 -15.734 -19.891 1 97.94 19 GLU B O 1
ATOM 1524 N N . PRO B 1 20 ? 0.822 -16.453 -21.328 1 98.38 20 PRO B N 1
ATOM 1525 C CA . PRO B 1 20 ? 1.857 -16.203 -20.312 1 98.38 20 PRO B CA 1
ATOM 1526 C C . PRO B 1 20 ? 2.086 -14.719 -20.062 1 98.38 20 PRO B C 1
ATOM 1528 O O . PRO B 1 20 ? 1.823 -13.891 -20.938 1 98.38 20 PRO B O 1
ATOM 1531 N N . VAL B 1 21 ? 2.516 -14.391 -18.875 1 98.81 21 VAL B N 1
ATOM 1532 C CA . VAL B 1 21 ? 3.01 -13.047 -18.578 1 98.81 21 VAL B CA 1
ATOM 1533 C C . VAL B 1 21 ? 4.473 -12.93 -19 1 98.81 21 VAL B C 1
ATOM 1535 O O . VAL B 1 21 ? 5.316 -13.711 -18.547 1 98.81 21 VAL B O 1
ATOM 1538 N N . SER B 1 22 ? 4.789 -11.992 -19.812 1 98.81 22 SER B N 1
ATOM 1539 C CA . SER B 1 22 ? 6.148 -11.852 -20.328 1 98.81 22 SER B CA 1
ATOM 1540 C C . SER B 1 22 ? 7.117 -11.461 -19.219 1 98.81 22 SER B C 1
ATOM 1542 O O . SER B 1 22 ? 6.711 -10.875 -18.203 1 98.81 22 SER B O 1
ATOM 1544 N N . GLN B 1 23 ? 8.359 -11.797 -19.5 1 98.62 23 GLN B N 1
ATOM 1545 C CA . GLN B 1 23 ? 9.383 -11.375 -18.547 1 98.62 23 GLN B CA 1
ATOM 1546 C C . GLN B 1 23 ? 9.469 -9.852 -18.453 1 98.62 23 GLN B C 1
ATOM 1548 O O . GLN B 1 23 ? 9.695 -9.297 -17.375 1 98.62 23 GLN B O 1
ATOM 1553 N N . GLU B 1 24 ? 9.32 -9.234 -19.531 1 98.62 24 GLU B N 1
ATOM 1554 C CA . GLU B 1 24 ? 9.352 -7.777 -19.562 1 98.62 24 GLU B CA 1
ATOM 1555 C C . GLU B 1 24 ? 8.258 -7.184 -18.672 1 98.62 24 GLU B C 1
ATOM 1557 O O . GLU B 1 24 ? 8.516 -6.273 -17.891 1 98.62 24 GLU B O 1
ATOM 1562 N N . ASP B 1 25 ? 7.027 -7.684 -18.812 1 98.88 25 ASP B N 1
ATOM 1563 C CA . ASP B 1 25 ? 5.922 -7.211 -18 1 98.88 25 ASP B CA 1
ATOM 1564 C C . ASP B 1 25 ? 6.176 -7.488 -16.516 1 98.88 25 ASP B C 1
ATOM 1566 O O . ASP B 1 25 ? 5.934 -6.629 -15.672 1 98.88 25 ASP B O 1
ATOM 1570 N N . MET B 1 26 ? 6.703 -8.672 -16.234 1 98.94 26 MET B N 1
ATOM 1571 C CA . MET B 1 26 ? 7.023 -9.023 -14.844 1 98.94 26 MET B CA 1
ATOM 1572 C C . MET B 1 26 ? 8.039 -8.047 -14.266 1 98.94 26 MET B C 1
ATOM 1574 O O . MET B 1 26 ? 7.859 -7.543 -13.156 1 98.94 26 MET B O 1
ATOM 1578 N N . ASP B 1 27 ? 9.039 -7.746 -15.055 1 98.75 27 ASP B N 1
ATOM 1579 C CA . ASP B 1 27 ? 10.078 -6.84 -14.586 1 98.75 27 ASP B CA 1
ATOM 1580 C C . ASP B 1 27 ? 9.516 -5.445 -14.305 1 98.75 27 ASP B C 1
ATOM 1582 O O . ASP B 1 27 ? 9.898 -4.797 -13.336 1 98.75 27 ASP B O 1
ATOM 1586 N N . ARG B 1 28 ? 8.625 -4.992 -15.125 1 98.56 28 ARG B N 1
ATOM 1587 C CA . ARG B 1 28 ? 8.016 -3.678 -14.945 1 98.56 28 ARG B CA 1
ATOM 1588 C C . ARG B 1 28 ? 7.176 -3.633 -13.672 1 98.56 28 ARG B C 1
ATOM 1590 O O . ARG B 1 28 ? 7.184 -2.633 -12.953 1 98.56 28 ARG B O 1
ATOM 1597 N N . MET B 1 29 ? 6.438 -4.691 -13.383 1 98.94 29 MET B N 1
ATOM 1598 C CA . MET B 1 29 ? 5.633 -4.758 -12.172 1 98.94 29 MET B CA 1
ATOM 1599 C C . MET B 1 29 ? 6.523 -4.809 -10.93 1 98.94 29 MET B C 1
ATOM 1601 O O . MET B 1 29 ? 6.254 -4.129 -9.938 1 98.94 29 MET B O 1
ATOM 1605 N N . LEU B 1 30 ? 7.617 -5.578 -11.016 1 98.94 30 LEU B N 1
ATOM 1606 C CA . LEU B 1 30 ? 8.539 -5.688 -9.891 1 98.94 30 LEU B CA 1
ATOM 1607 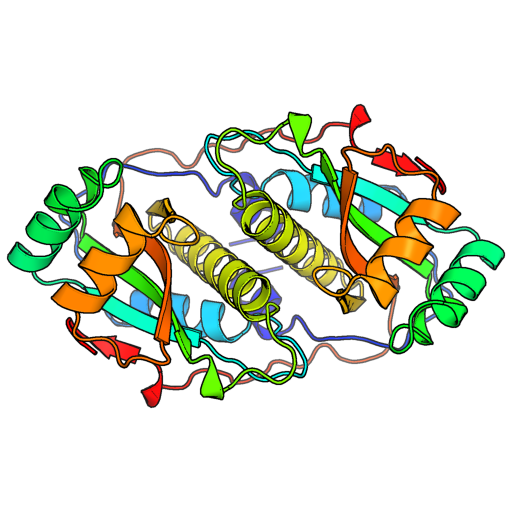C C . LEU B 1 30 ? 9.258 -4.363 -9.648 1 98.94 30 LEU B C 1
ATOM 1609 O O . LEU B 1 30 ? 9.438 -3.957 -8.5 1 98.94 30 LEU B O 1
ATOM 1613 N N . GLU B 1 31 ? 9.664 -3.75 -10.688 1 98.75 31 GLU B N 1
ATOM 1614 C CA . GLU B 1 31 ? 10.297 -2.438 -10.555 1 98.75 31 GLU B CA 1
ATOM 1615 C C . GLU B 1 31 ? 9.352 -1.441 -9.883 1 98.75 31 GLU B C 1
ATOM 1617 O O . GLU B 1 31 ? 9.758 -0.681 -9.008 1 98.75 31 GLU B O 1
ATOM 1622 N N . ALA B 1 32 ? 8.094 -1.427 -10.305 1 98.81 32 ALA B N 1
ATOM 1623 C CA . ALA B 1 32 ? 7.094 -0.55 -9.703 1 98.81 32 ALA B CA 1
ATOM 1624 C C . ALA B 1 32 ? 6.945 -0.838 -8.211 1 98.81 32 ALA B C 1
ATOM 1626 O O . ALA B 1 32 ? 6.871 0.087 -7.395 1 98.81 32 ALA B O 1
ATOM 1627 N N . ALA B 1 33 ? 6.902 -2.1 -7.859 1 98.94 33 ALA B N 1
ATOM 1628 C CA . ALA B 1 33 ? 6.809 -2.484 -6.457 1 98.94 33 ALA B CA 1
ATOM 1629 C C . ALA B 1 33 ? 7.98 -1.922 -5.652 1 98.94 33 ALA B C 1
ATOM 1631 O O . ALA B 1 33 ? 7.789 -1.389 -4.559 1 98.94 33 ALA B O 1
ATOM 1632 N N . MET B 1 34 ? 9.164 -1.977 -6.219 1 98.88 34 MET B N 1
ATOM 1633 C CA . MET B 1 34 ? 10.383 -1.595 -5.52 1 98.88 34 MET B CA 1
ATOM 1634 C C . MET B 1 34 ? 10.5 -0.078 -5.41 1 98.88 34 MET B C 1
ATOM 1636 O O . MET B 1 34 ? 11.344 0.434 -4.668 1 98.88 34 MET B O 1
ATOM 1640 N N . CYS B 1 35 ? 9.609 0.656 -6.078 1 98.75 35 CYS B N 1
ATOM 1641 C CA . CYS B 1 35 ? 9.586 2.113 -6 1 98.75 35 CYS B CA 1
ATOM 1642 C C . CYS B 1 35 ? 8.695 2.586 -4.859 1 98.75 35 CYS B C 1
ATOM 1644 O O . CYS B 1 35 ? 8.562 3.789 -4.629 1 98.75 35 CYS B O 1
ATOM 1646 N N . ALA B 1 36 ? 8.094 1.657 -4.121 1 98.69 36 ALA B N 1
ATOM 1647 C CA . ALA B 1 36 ? 7.246 2.031 -2.99 1 98.69 36 ALA B CA 1
ATOM 1648 C C . ALA B 1 36 ? 8.055 2.758 -1.917 1 98.69 36 ALA B C 1
ATOM 1650 O O . ALA B 1 36 ? 9.266 2.578 -1.817 1 98.69 36 ALA B O 1
ATOM 1651 N N . PRO B 1 37 ? 7.398 3.67 -1.166 1 98.38 37 PRO B N 1
ATOM 1652 C CA . PRO B 1 37 ? 8.07 4.176 0.035 1 98.38 37 PRO B CA 1
ATOM 1653 C C . PRO B 1 37 ? 8.328 3.08 1.069 1 98.38 37 PRO B C 1
ATOM 1655 O O . PRO B 1 37 ? 7.641 2.057 1.077 1 98.38 37 PRO B O 1
ATOM 1658 N N . SER B 1 38 ? 9.344 3.25 1.868 1 98.25 38 SER B N 1
ATOM 1659 C CA . SER B 1 38 ? 9.633 2.381 3.004 1 98.25 38 SER B CA 1
ATOM 1660 C C . SER B 1 38 ? 10.203 3.174 4.172 1 98.25 38 SER B C 1
ATOM 1662 O O . SER B 1 38 ? 10.859 4.199 3.973 1 98.25 38 SER B O 1
ATOM 1664 N N . ALA B 1 39 ? 9.805 2.699 5.359 1 98.25 39 ALA B N 1
ATOM 1665 C CA . ALA B 1 39 ? 10.32 3.354 6.559 1 98.25 39 ALA B CA 1
ATOM 1666 C C . ALA B 1 39 ? 11.844 3.436 6.527 1 98.25 39 ALA B C 1
ATOM 1668 O O . ALA B 1 39 ? 12.523 2.43 6.301 1 98.25 39 ALA B O 1
ATOM 1669 N N . ASN B 1 40 ? 12.328 4.715 6.641 1 96.94 40 ASN B N 1
ATOM 1670 C CA . ASN B 1 40 ? 13.766 4.98 6.641 1 96.94 40 ASN B CA 1
ATOM 1671 C C . ASN B 1 40 ? 14.414 4.539 5.336 1 96.94 40 ASN B C 1
ATOM 1673 O O . ASN B 1 40 ? 15.609 4.238 5.301 1 96.94 40 ASN B O 1
ATOM 1677 N N . ASN B 1 41 ? 13.641 4.379 4.336 1 96.81 41 ASN B N 1
ATOM 1678 C CA . ASN B 1 41 ? 14.102 3.961 3.016 1 96.81 41 ASN B CA 1
ATOM 1679 C C . ASN B 1 41 ? 14.867 2.639 3.082 1 96.81 41 ASN B C 1
ATOM 1681 O O . ASN B 1 41 ? 15.859 2.451 2.375 1 96.81 41 ASN B O 1
ATOM 1685 N N . ARG B 1 42 ? 14.352 1.692 3.9 1 97.81 42 ARG B N 1
ATOM 1686 C CA . ARG B 1 42 ? 15.07 0.445 4.137 1 97.81 42 ARG B CA 1
ATOM 1687 C C . ARG B 1 42 ? 14.789 -0.567 3.031 1 97.81 42 ARG B C 1
ATOM 1689 O O . ARG B 1 42 ? 15.562 -1.502 2.826 1 97.81 42 ARG B O 1
ATOM 1696 N N . GLN B 1 43 ? 13.695 -0.417 2.359 1 98.12 43 GLN B N 1
ATOM 1697 C CA . GLN B 1 43 ? 13.375 -1.27 1.221 1 98.12 43 GLN B CA 1
ATOM 1698 C C . GLN B 1 43 ? 13.555 -2.744 1.568 1 98.12 43 GLN B C 1
ATOM 1700 O O . GLN B 1 43 ? 14.289 -3.463 0.89 1 98.12 43 GLN B O 1
ATOM 1705 N N . PRO B 1 44 ? 12.742 -3.197 2.547 1 98.69 44 PRO B N 1
ATOM 1706 C CA . PRO B 1 44 ? 12.984 -4.523 3.121 1 98.69 44 PRO B CA 1
ATOM 1707 C C . PRO B 1 44 ? 12.477 -5.652 2.225 1 98.69 44 PRO B C 1
ATOM 1709 O O . PRO B 1 44 ? 12.688 -6.828 2.531 1 98.69 44 PRO B O 1
ATOM 1712 N N . TRP B 1 45 ? 11.93 -5.445 1.16 1 98.88 45 TRP B N 1
ATOM 1713 C CA . TRP B 1 45 ? 11.102 -6.383 0.406 1 98.88 45 TRP B CA 1
ATOM 1714 C C . TRP B 1 45 ? 11.969 -7.348 -0.396 1 98.88 45 TRP B C 1
ATOM 1716 O O . TRP B 1 45 ? 13.086 -7.004 -0.794 1 98.88 45 TRP B O 1
ATOM 1726 N N . HIS B 1 46 ? 11.438 -8.477 -0.574 1 98.94 46 HIS B N 1
ATOM 1727 C CA . HIS B 1 46 ? 11.828 -9.5 -1.539 1 98.94 46 HIS B CA 1
ATOM 1728 C C . HIS B 1 46 ? 10.609 -10.062 -2.268 1 98.94 46 HIS B C 1
ATOM 1730 O O . HIS B 1 46 ? 9.477 -9.898 -1.808 1 98.94 46 HIS B O 1
ATOM 1736 N N . PHE B 1 47 ? 10.875 -10.703 -3.4 1 98.94 47 PHE B N 1
ATOM 1737 C CA . PHE B 1 47 ? 9.812 -11.219 -4.262 1 98.94 47 PHE B CA 1
ATOM 1738 C C . PHE B 1 47 ? 10.125 -12.633 -4.727 1 98.94 47 PHE B C 1
ATOM 1740 O O . PHE B 1 47 ? 11.188 -12.891 -5.285 1 98.94 47 PHE B O 1
ATOM 1747 N N . VAL B 1 48 ? 9.273 -13.531 -4.457 1 99 48 VAL B N 1
ATOM 1748 C CA . VAL B 1 48 ? 9.359 -14.859 -5.055 1 99 48 VAL B CA 1
ATOM 1749 C C . VAL B 1 48 ? 8.391 -14.961 -6.23 1 99 48 VAL B C 1
ATOM 1751 O O . VAL B 1 48 ? 7.176 -14.875 -6.051 1 99 48 VAL B O 1
ATOM 1754 N N . VAL B 1 49 ? 8.922 -15.133 -7.391 1 99 49 VAL B N 1
ATOM 1755 C CA . VAL B 1 49 ? 8.125 -15.25 -8.609 1 99 49 VAL B CA 1
ATOM 1756 C C . VAL B 1 49 ? 7.891 -16.734 -8.922 1 99 49 VAL B C 1
ATOM 1758 O O . VAL B 1 49 ? 8.844 -17.516 -9 1 99 49 VAL B O 1
ATOM 1761 N N . ILE B 1 50 ? 6.656 -17.109 -9.094 1 98.94 50 ILE B N 1
ATOM 1762 C CA . ILE B 1 50 ? 6.262 -18.484 -9.359 1 98.94 50 ILE B CA 1
ATOM 1763 C C . ILE B 1 50 ? 5.598 -18.578 -10.727 1 98.94 50 ILE B C 1
ATOM 1765 O O . ILE B 1 50 ? 4.602 -17.906 -10.992 1 98.94 50 ILE B O 1
ATOM 1769 N N . ARG B 1 51 ? 6.074 -19.453 -11.602 1 98.62 51 ARG B N 1
ATOM 1770 C CA . ARG B 1 51 ? 5.496 -19.672 -12.93 1 98.62 51 ARG B CA 1
ATOM 1771 C C . ARG B 1 51 ? 5.254 -21.141 -13.195 1 98.62 51 ARG B C 1
ATOM 1773 O O . ARG B 1 51 ? 4.469 -21.5 -14.078 1 98.62 51 ARG B O 1
ATOM 1780 N N . ASP B 1 52 ? 6.016 -21.938 -12.438 1 98.44 52 ASP B N 1
ATOM 1781 C CA . ASP B 1 52 ? 5.918 -23.375 -12.633 1 98.44 52 ASP B CA 1
ATOM 1782 C C . ASP B 1 52 ? 4.496 -23.875 -12.359 1 98.44 52 ASP B C 1
ATOM 1784 O O . ASP B 1 52 ? 3.932 -23.594 -11.297 1 98.44 52 ASP B O 1
ATOM 1788 N N . ARG B 1 53 ? 3.959 -24.656 -13.281 1 98.06 53 ARG B N 1
ATOM 1789 C CA . ARG B 1 53 ? 2.568 -25.094 -13.219 1 98.06 53 ARG B CA 1
ATOM 1790 C C . ARG B 1 53 ? 2.322 -25.953 -11.984 1 98.06 53 ARG B C 1
ATOM 1792 O O . ARG B 1 53 ? 1.272 -25.859 -11.352 1 98.06 53 ARG B O 1
ATOM 1799 N N . GLU B 1 54 ? 3.205 -26.781 -11.711 1 98.19 54 GLU B N 1
ATOM 1800 C CA . GLU B 1 54 ? 3.041 -27.641 -10.547 1 98.19 54 GLU B CA 1
ATOM 1801 C C . GLU B 1 54 ? 3.072 -26.844 -9.25 1 98.19 54 GLU B C 1
ATOM 1803 O O . GLU B 1 54 ? 2.307 -27.109 -8.328 1 98.19 54 GLU B O 1
ATOM 1808 N N . MET B 1 55 ? 3.975 -25.859 -9.172 1 98.5 55 MET B N 1
ATOM 1809 C CA . MET B 1 55 ? 4.059 -25.016 -7.977 1 98.5 55 MET B CA 1
ATOM 1810 C C . MET B 1 55 ? 2.812 -24.141 -7.836 1 98.5 55 MET B C 1
ATOM 1812 O O . MET B 1 55 ? 2.348 -23.891 -6.723 1 98.5 55 MET B O 1
ATOM 1816 N N . LEU B 1 56 ? 2.299 -23.656 -8.953 1 98.75 56 LEU B N 1
ATOM 1817 C CA . LEU B 1 56 ? 1.061 -22.875 -8.906 1 98.75 56 LEU B CA 1
ATOM 1818 C C . LEU B 1 56 ? -0.09 -23.734 -8.383 1 98.75 56 LEU B C 1
ATOM 1820 O O . LEU B 1 56 ? -0.932 -23.25 -7.625 1 98.75 56 LEU B O 1
ATOM 1824 N N . ARG B 1 57 ? -0.155 -24.953 -8.773 1 98.5 57 ARG B N 1
ATOM 1825 C CA . ARG B 1 57 ? -1.166 -25.875 -8.242 1 98.5 57 ARG B CA 1
ATOM 1826 C C . ARG B 1 57 ? -0.975 -26.094 -6.746 1 98.5 57 ARG B C 1
ATOM 1828 O O . ARG B 1 57 ? -1.949 -26.156 -5.996 1 98.5 57 ARG B O 1
ATOM 1835 N N . ARG B 1 58 ? 0.238 -26.234 -6.309 1 98.31 58 ARG B N 1
ATOM 1836 C CA . ARG B 1 58 ? 0.538 -26.406 -4.891 1 98.31 58 ARG B CA 1
ATOM 1837 C C . ARG B 1 58 ? 0.096 -25.188 -4.086 1 98.31 58 ARG B C 1
ATOM 1839 O O . ARG B 1 58 ? -0.479 -25.328 -3.004 1 98.31 58 ARG B O 1
ATOM 1846 N N . VAL B 1 59 ? 0.423 -24.016 -4.602 1 98.31 59 VAL B N 1
ATOM 1847 C CA . VAL B 1 59 ? -0.013 -22.766 -3.994 1 98.31 59 VAL B CA 1
ATOM 1848 C C . VAL B 1 59 ? -1.53 -22.781 -3.822 1 98.31 59 VAL B C 1
ATOM 1850 O O . VAL B 1 59 ? -2.043 -22.438 -2.75 1 98.31 59 VAL B O 1
ATOM 1853 N N . ALA B 1 60 ? -2.244 -23.172 -4.855 1 98.69 60 ALA B N 1
ATOM 1854 C CA . ALA B 1 60 ? -3.703 -23.219 -4.848 1 98.69 60 ALA B CA 1
ATOM 1855 C C . ALA B 1 60 ? -4.215 -24.188 -3.781 1 98.69 60 ALA B C 1
ATOM 1857 O O . ALA B 1 60 ? -5.273 -23.953 -3.189 1 98.69 60 ALA B O 1
ATOM 1858 N N . GLU B 1 61 ? -3.494 -25.188 -3.539 1 98.25 61 GLU B N 1
ATOM 1859 C CA . GLU B 1 61 ? -3.893 -26.219 -2.586 1 98.25 61 GLU B CA 1
ATOM 1860 C C . GLU B 1 61 ? -3.684 -25.75 -1.148 1 98.25 61 GLU B C 1
ATOM 1862 O O . GLU B 1 61 ? -4.477 -26.078 -0.263 1 98.25 61 GLU B O 1
ATOM 1867 N N . VAL B 1 62 ? -2.693 -25.047 -0.929 1 98.19 62 VAL B N 1
ATOM 1868 C CA . VAL B 1 62 ? -2.26 -24.75 0.432 1 98.19 62 VAL B CA 1
ATOM 1869 C C . VAL B 1 62 ? -2.973 -23.5 0.939 1 98.19 62 VAL B C 1
ATOM 1871 O O . VAL B 1 62 ? -3.273 -23.375 2.131 1 98.19 62 VAL B O 1
ATOM 1874 N N . HIS B 1 63 ? -3.225 -22.562 0.099 1 98.56 63 HIS B N 1
ATOM 1875 C CA . HIS B 1 63 ? -3.914 -21.344 0.516 1 98.56 63 HIS B CA 1
ATOM 1876 C C . HIS B 1 63 ? -5.426 -21.484 0.37 1 98.56 63 HIS B C 1
ATOM 1878 O O . HIS B 1 63 ? -5.926 -21.734 -0.729 1 98.56 63 HIS B O 1
ATOM 1884 N N . PRO B 1 64 ? -6.184 -21.281 1.371 1 97.81 64 PRO B N 1
ATOM 1885 C CA . PRO B 1 64 ? -7.617 -21.578 1.322 1 97.81 64 PRO B CA 1
ATOM 1886 C C . PRO B 1 64 ? -8.383 -20.656 0.384 1 97.81 64 PRO B C 1
ATOM 1888 O O . PRO B 1 64 ? -9.484 -20.984 -0.065 1 97.81 64 PRO B O 1
ATOM 1891 N N . TYR B 1 65 ? -7.809 -19.547 -0.006 1 97.62 65 TYR B N 1
ATOM 1892 C CA . TYR B 1 65 ? -8.547 -18.562 -0.803 1 97.62 65 TYR B CA 1
ATOM 1893 C C . TYR B 1 65 ? -7.816 -18.266 -2.107 1 97.62 65 TYR B C 1
ATOM 1895 O O . TYR B 1 65 ? -8.031 -17.219 -2.725 1 97.62 65 TYR B O 1
ATOM 1903 N N . ALA B 1 66 ? -6.863 -19.125 -2.535 1 98.69 66 ALA B N 1
ATOM 1904 C CA . ALA B 1 66 ? -6.086 -18.859 -3.74 1 98.69 66 ALA B CA 1
ATOM 1905 C C . ALA B 1 66 ? -6.246 -19.969 -4.762 1 98.69 66 ALA B C 1
ATOM 1907 O O . ALA B 1 66 ? -5.297 -20.312 -5.469 1 98.69 66 ALA B O 1
ATOM 1908 N N . LYS B 1 67 ? -7.398 -20.547 -4.859 1 98.69 67 LYS B N 1
ATOM 1909 C CA . LYS B 1 67 ? -7.633 -21.672 -5.758 1 98.69 67 LYS B CA 1
ATOM 1910 C C . LYS B 1 67 ? -7.371 -21.281 -7.211 1 98.69 67 LYS B C 1
ATOM 1912 O O . LYS B 1 67 ? -6.938 -22.109 -8.016 1 98.69 67 LYS B O 1
ATOM 1917 N N . MET B 1 68 ? -7.605 -20.031 -7.555 1 98.62 68 MET B N 1
ATOM 1918 C CA . MET B 1 68 ? -7.445 -19.562 -8.922 1 98.62 68 MET B CA 1
ATOM 1919 C C . MET B 1 68 ? -5.98 -19.625 -9.352 1 98.62 68 MET B C 1
ATOM 1921 O O . MET B 1 68 ? -5.68 -19.547 -10.547 1 98.62 68 MET B O 1
ATOM 1925 N N . ALA B 1 69 ? -5.047 -19.781 -8.414 1 98.81 69 ALA B N 1
ATOM 1926 C CA . ALA B 1 69 ? -3.623 -19.844 -8.734 1 98.81 69 ALA B CA 1
ATOM 1927 C C . ALA B 1 69 ? -3.32 -21.016 -9.664 1 98.81 69 ALA B C 1
ATOM 1929 O O . ALA B 1 69 ? -2.402 -20.953 -10.484 1 98.81 69 ALA B O 1
ATOM 1930 N N . ALA B 1 70 ? -4.113 -22.062 -9.578 1 98.31 70 ALA B N 1
ATOM 1931 C CA . ALA B 1 70 ? -3.877 -23.266 -10.383 1 98.31 70 ALA B CA 1
ATOM 1932 C C . ALA B 1 70 ? -3.986 -22.953 -11.875 1 98.31 70 ALA B C 1
ATOM 1934 O O . ALA B 1 70 ? -3.314 -23.578 -12.695 1 98.31 70 ALA B O 1
ATOM 1935 N N . GLY B 1 71 ? -4.785 -21.938 -12.242 1 97.5 71 GLY B N 1
ATOM 1936 C CA . GLY B 1 71 ? -5 -21.594 -13.641 1 97.5 71 GLY B CA 1
ATOM 1937 C C . GLY B 1 71 ? -4.371 -20.281 -14.031 1 97.5 71 GLY B C 1
ATOM 1938 O O . GLY B 1 71 ? -4.57 -19.797 -15.148 1 97.5 71 GLY B O 1
ATOM 1939 N N . ALA B 1 72 ? -3.625 -19.688 -13.164 1 98.69 72 ALA B N 1
ATOM 1940 C CA . ALA B 1 72 ? -3.021 -18.375 -13.414 1 98.69 72 ALA B CA 1
ATOM 1941 C C . ALA B 1 72 ? -1.719 -18.516 -14.195 1 98.69 72 ALA B C 1
ATOM 1943 O O . ALA B 1 72 ? -1.165 -19.609 -14.305 1 98.69 72 ALA B O 1
ATOM 1944 N N . ALA B 1 73 ? -1.273 -17.438 -14.805 1 98.75 73 ALA B N 1
ATOM 1945 C CA . ALA B 1 73 ? -0.006 -17.438 -15.531 1 98.75 73 ALA B CA 1
ATOM 1946 C C . ALA B 1 73 ? 1.178 -17.422 -14.562 1 98.75 73 ALA B C 1
ATOM 1948 O O . ALA B 1 73 ? 2.246 -17.953 -14.875 1 98.75 73 ALA B O 1
ATOM 1949 N N . ALA B 1 74 ? 1.03 -16.75 -13.398 1 98.94 74 ALA B N 1
ATOM 1950 C CA . ALA B 1 74 ? 2.088 -16.609 -12.398 1 98.94 74 ALA B CA 1
ATOM 1951 C C . ALA B 1 74 ? 1.514 -16.219 -11.047 1 98.94 74 ALA B C 1
ATOM 1953 O O . ALA B 1 74 ? 0.323 -15.922 -10.93 1 98.94 74 ALA B O 1
ATOM 1954 N N . ALA B 1 75 ? 2.297 -16.281 -10.062 1 98.94 75 ALA B N 1
ATOM 1955 C CA . ALA B 1 75 ? 2.072 -15.703 -8.742 1 98.94 75 ALA B CA 1
ATOM 1956 C C . ALA B 1 75 ? 3.35 -15.062 -8.203 1 98.94 75 ALA B C 1
ATOM 1958 O O . ALA B 1 75 ? 4.453 -15.43 -8.617 1 98.94 75 ALA B O 1
ATOM 1959 N N . VAL B 1 76 ? 3.211 -14.109 -7.387 1 99 76 VAL B N 1
ATOM 1960 C CA . VAL B 1 76 ? 4.344 -13.469 -6.73 1 99 76 VAL B CA 1
ATOM 1961 C C . VAL B 1 76 ? 4.082 -13.359 -5.23 1 99 76 VAL B C 1
ATOM 1963 O O . VAL B 1 76 ? 3.016 -12.898 -4.809 1 99 76 VAL B O 1
ATOM 1966 N N . ILE B 1 77 ? 4.969 -13.844 -4.445 1 99 77 ILE B N 1
ATOM 1967 C CA . ILE B 1 77 ? 4.938 -13.609 -3.004 1 99 77 ILE B CA 1
ATOM 1968 C C . ILE B 1 77 ? 5.785 -12.383 -2.66 1 99 77 ILE B C 1
ATOM 1970 O O . ILE B 1 77 ? 6.969 -12.328 -3.002 1 99 77 ILE B O 1
ATOM 1974 N N . ILE B 1 78 ? 5.219 -11.398 -2.053 1 98.94 78 ILE B N 1
ATOM 1975 C CA . ILE B 1 78 ? 5.953 -10.25 -1.539 1 98.94 78 ILE B CA 1
ATOM 1976 C C . ILE B 1 78 ? 6.246 -10.445 -0.053 1 98.94 78 ILE B C 1
ATOM 1978 O O . ILE B 1 78 ? 5.336 -10.703 0.737 1 98.94 78 ILE B O 1
ATOM 1982 N N . CYS B 1 79 ? 7.449 -10.391 0.322 1 98.88 79 CYS B N 1
ATOM 1983 C CA . CYS B 1 79 ? 7.887 -10.672 1.686 1 98.88 79 CYS B CA 1
ATOM 1984 C C . CYS B 1 79 ? 8.922 -9.648 2.143 1 98.88 79 CYS B C 1
ATOM 1986 O O . CYS B 1 79 ? 9.367 -8.812 1.354 1 98.88 79 CYS B O 1
ATOM 1988 N N . ALA B 1 80 ? 9.195 -9.664 3.395 1 98.88 80 ALA B N 1
ATOM 1989 C CA . ALA B 1 80 ? 10.188 -8.758 3.959 1 98.88 80 ALA B CA 1
ATOM 1990 C C . ALA B 1 80 ? 11.281 -9.531 4.699 1 98.88 80 ALA B C 1
ATOM 1992 O O . ALA B 1 80 ? 10.992 -10.508 5.395 1 98.88 80 ALA B O 1
ATOM 1993 N N . ASP B 1 81 ? 12.523 -9.156 4.484 1 98.81 81 ASP B N 1
ATOM 1994 C CA . ASP B 1 81 ? 13.602 -9.555 5.383 1 98.81 81 ASP B CA 1
ATOM 1995 C C . ASP B 1 81 ? 13.648 -8.664 6.621 1 98.81 81 ASP B C 1
ATOM 1997 O O . ASP B 1 81 ? 14.008 -7.488 6.531 1 98.81 81 ASP B O 1
ATOM 2001 N N . LEU B 1 82 ? 13.352 -9.211 7.738 1 98.31 82 LEU B N 1
ATOM 2002 C CA . LEU B 1 82 ? 13.219 -8.438 8.969 1 98.31 82 LEU B CA 1
ATOM 2003 C C . LEU B 1 82 ? 14.57 -7.914 9.438 1 98.31 82 LEU B C 1
ATOM 2005 O O . LEU B 1 82 ? 14.633 -6.996 10.258 1 98.31 82 LEU B O 1
ATOM 2009 N N . ASN B 1 83 ? 15.633 -8.477 8.906 1 98 83 ASN B N 1
ATOM 2010 C CA . ASN B 1 83 ? 16.953 -7.938 9.203 1 98 83 ASN B CA 1
ATOM 2011 C C . ASN B 1 83 ? 17.125 -6.535 8.633 1 98 83 ASN B C 1
ATOM 2013 O O . ASN B 1 83 ? 18.016 -5.793 9.062 1 98 83 ASN B O 1
ATOM 2017 N N . GLU B 1 84 ? 16.266 -6.164 7.684 1 97.06 84 GLU B N 1
ATOM 2018 C CA . GLU B 1 84 ? 16.391 -4.871 7.016 1 97.06 84 GLU B CA 1
ATOM 2019 C C . GLU B 1 84 ? 15.57 -3.797 7.719 1 97.06 84 GLU B C 1
ATOM 2021 O O . GLU B 1 84 ? 15.68 -2.611 7.398 1 97.06 84 GLU B O 1
ATOM 2026 N N . GLU B 1 85 ? 14.812 -4.215 8.703 1 94.19 85 GLU B N 1
ATOM 2027 C CA . GLU B 1 85 ? 13.984 -3.23 9.391 1 94.19 85 GLU B CA 1
ATOM 2028 C C . GLU B 1 85 ? 14.781 -2.471 10.445 1 94.19 85 GLU B C 1
ATOM 2030 O O . GLU B 1 85 ? 15.617 -3.057 11.141 1 94.19 85 GLU B O 1
ATOM 2035 N N . LYS B 1 86 ? 14.5 -1.21 10.539 1 92.25 86 LYS B N 1
ATOM 2036 C CA . LYS B 1 86 ? 15.055 -0.407 11.625 1 92.25 86 LYS B CA 1
ATOM 2037 C C . LYS B 1 86 ? 14.086 -0.334 12.805 1 92.25 86 LYS B C 1
ATOM 2039 O O . LYS B 1 86 ? 14.5 -0.429 13.961 1 92.25 86 LYS B O 1
ATOM 2044 N N . THR B 1 87 ? 12.812 -0.108 12.539 1 91.88 87 THR B N 1
ATOM 2045 C CA . THR B 1 87 ? 11.742 -0.1 13.523 1 91.88 87 THR B CA 1
ATOM 2046 C C . THR B 1 87 ? 10.781 -1.265 13.289 1 91.88 87 THR B C 1
ATOM 2048 O O . THR B 1 87 ? 10.172 -1.367 12.227 1 91.88 87 THR B O 1
ATOM 2051 N N . PRO B 1 88 ? 10.656 -2.092 14.305 1 94.62 88 PRO B N 1
ATOM 2052 C CA . PRO B 1 88 ? 9.836 -3.291 14.133 1 94.62 88 PRO B CA 1
ATOM 2053 C C . PRO B 1 88 ? 8.391 -2.971 13.742 1 94.62 88 PRO B C 1
ATOM 2055 O O . PRO B 1 88 ? 7.777 -2.074 14.328 1 94.62 88 PRO B O 1
ATOM 2058 N N . GLY B 1 89 ? 7.895 -3.693 12.773 1 95.81 89 GLY B N 1
ATOM 2059 C CA . GLY B 1 89 ? 6.48 -3.625 12.43 1 95.81 89 GLY B CA 1
ATOM 2060 C C . GLY B 1 89 ? 6.211 -2.797 11.188 1 95.81 89 GLY B C 1
ATOM 2061 O O . GLY B 1 89 ? 5.16 -2.938 10.562 1 95.81 89 GLY B O 1
ATOM 2062 N N . PHE B 1 90 ? 7.09 -1.963 10.734 1 98.38 90 PHE B N 1
ATOM 2063 C CA . PHE B 1 90 ? 6.879 -1.082 9.594 1 98.38 90 PHE B CA 1
ATOM 2064 C C . PHE B 1 90 ? 6.926 -1.867 8.289 1 98.38 90 PHE B C 1
ATOM 2066 O O . PHE B 1 90 ? 6.379 -1.43 7.277 1 98.38 90 PHE B O 1
ATOM 2073 N N . TRP B 1 91 ? 7.531 -3.09 8.359 1 98.69 91 TRP B N 1
ATOM 2074 C CA . TRP B 1 91 ? 7.691 -3.879 7.141 1 98.69 91 TRP B CA 1
ATOM 2075 C C . TRP B 1 91 ? 6.336 -4.23 6.539 1 98.69 91 TRP B C 1
ATOM 2077 O O . TRP B 1 91 ? 6.207 -4.363 5.316 1 98.69 91 TRP B O 1
ATOM 2087 N N . VAL B 1 92 ? 5.316 -4.363 7.375 1 98.81 92 VAL B N 1
ATOM 2088 C CA . VAL B 1 92 ? 3.979 -4.688 6.883 1 98.81 92 VAL B CA 1
ATOM 2089 C C . VAL B 1 92 ? 3.465 -3.555 5.996 1 98.81 92 VAL B C 1
ATOM 2091 O O . VAL B 1 92 ? 2.918 -3.801 4.922 1 98.81 92 VAL B O 1
ATOM 2094 N N . GLN B 1 93 ? 3.668 -2.35 6.457 1 98.88 93 GLN B N 1
ATOM 2095 C CA . GLN B 1 93 ? 3.258 -1.171 5.703 1 98.88 93 GLN B CA 1
ATOM 2096 C C . GLN B 1 93 ? 4.082 -1.021 4.426 1 98.88 93 GLN B C 1
ATOM 2098 O O . GLN B 1 93 ? 3.529 -0.773 3.352 1 98.88 93 GLN B O 1
ATOM 2103 N N . ASP B 1 94 ? 5.406 -1.224 4.57 1 98.88 94 ASP B N 1
ATOM 2104 C CA . ASP B 1 94 ? 6.309 -1.107 3.428 1 98.88 94 ASP B CA 1
ATOM 2105 C C .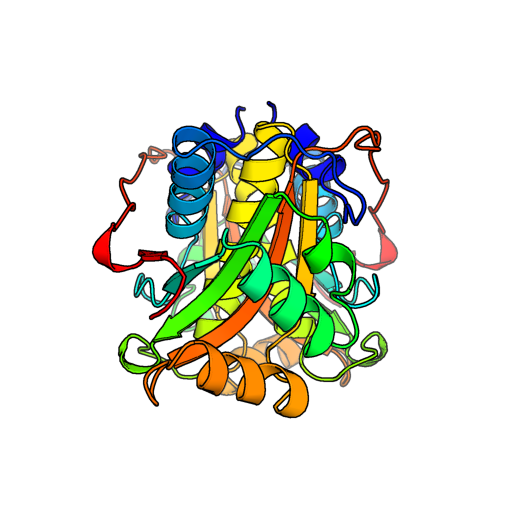 ASP B 1 94 ? 5.922 -2.084 2.318 1 98.88 94 ASP B C 1
ATOM 2107 O O . ASP B 1 94 ? 5.789 -1.69 1.158 1 98.88 94 ASP B O 1
ATOM 2111 N N . CYS B 1 95 ? 5.707 -3.32 2.691 1 98.94 95 CYS B N 1
ATOM 2112 C CA . CYS B 1 95 ? 5.406 -4.355 1.709 1 98.94 95 CYS B CA 1
ATOM 2113 C C . CYS B 1 95 ? 3.982 -4.207 1.182 1 98.94 95 CYS B C 1
ATOM 2115 O O . CYS B 1 95 ? 3.695 -4.594 0.047 1 98.94 95 CYS B O 1
ATOM 2117 N N . SER B 1 96 ? 3.074 -3.637 1.999 1 98.94 96 SER B N 1
ATOM 2118 C CA . SER B 1 96 ? 1.724 -3.365 1.517 1 98.94 96 SER B CA 1
ATOM 2119 C C . SER B 1 96 ? 1.729 -2.283 0.44 1 98.94 96 SER B C 1
ATOM 2121 O O . SER B 1 96 ? 1.031 -2.402 -0.569 1 98.94 96 SER B O 1
ATOM 2123 N N . ALA B 1 97 ? 2.498 -1.232 0.644 1 98.94 97 ALA B N 1
ATOM 2124 C CA . ALA B 1 97 ? 2.648 -0.197 -0.375 1 98.94 97 ALA B CA 1
ATOM 2125 C C . ALA B 1 97 ? 3.264 -0.766 -1.649 1 98.94 97 ALA B C 1
ATOM 2127 O O . ALA B 1 97 ? 2.824 -0.446 -2.756 1 98.94 97 ALA B O 1
ATOM 2128 N N . ALA B 1 98 ? 4.277 -1.618 -1.484 1 98.94 98 ALA B N 1
ATOM 2129 C CA . ALA B 1 98 ? 4.91 -2.271 -2.625 1 98.94 98 ALA B CA 1
ATOM 2130 C C . ALA B 1 98 ? 3.916 -3.154 -3.375 1 98.94 98 ALA B C 1
ATOM 2132 O O . ALA B 1 98 ? 3.9 -3.176 -4.609 1 98.94 98 ALA B O 1
ATOM 2133 N N . THR B 1 99 ? 3.109 -3.883 -2.609 1 99 99 THR B N 1
ATOM 2134 C CA . THR B 1 99 ? 2.084 -4.734 -3.203 1 99 99 THR B CA 1
ATOM 2135 C C . THR B 1 99 ? 1.114 -3.908 -4.043 1 99 99 THR B C 1
ATOM 2137 O O . THR B 1 99 ? 0.783 -4.289 -5.168 1 99 99 THR B O 1
ATOM 2140 N N . GLN B 1 100 ? 0.704 -2.799 -3.502 1 99 100 GLN B N 1
ATOM 2141 C CA . GLN B 1 100 ? -0.242 -1.956 -4.227 1 99 100 GLN B CA 1
ATOM 2142 C C . GLN B 1 100 ? 0.39 -1.379 -5.488 1 99 100 GLN B C 1
ATOM 2144 O O . GLN B 1 100 ? -0.255 -1.311 -6.539 1 99 100 GLN B O 1
ATOM 2149 N N . ASN B 1 101 ? 1.657 -0.91 -5.414 1 98.94 101 ASN B N 1
ATOM 2150 C CA . ASN B 1 101 ? 2.373 -0.485 -6.613 1 98.94 101 ASN B CA 1
ATOM 2151 C C . ASN B 1 101 ? 2.389 -1.581 -7.676 1 98.94 101 ASN B C 1
ATOM 2153 O O . ASN B 1 101 ? 2.135 -1.315 -8.852 1 98.94 101 ASN B O 1
ATOM 2157 N N . PHE B 1 102 ? 2.699 -2.785 -7.234 1 99 102 PHE B N 1
ATOM 2158 C CA . PHE B 1 102 ? 2.748 -3.936 -8.125 1 99 102 PHE B CA 1
ATOM 2159 C C . PHE B 1 102 ? 1.419 -4.113 -8.852 1 99 102 PHE B C 1
ATOM 2161 O O . PHE B 1 102 ? 1.39 -4.27 -10.078 1 99 102 PHE B O 1
ATOM 2168 N N . MET B 1 103 ? 0.348 -4.047 -8.148 1 98.94 103 MET B N 1
ATOM 2169 C CA . MET B 1 103 ? -0.973 -4.324 -8.703 1 98.94 103 MET B CA 1
ATOM 2170 C C . MET B 1 103 ? -1.429 -3.188 -9.609 1 98.94 103 MET B C 1
ATOM 2172 O O . MET B 1 103 ? -2.121 -3.422 -10.609 1 98.94 103 MET B O 1
ATOM 2176 N N . LEU B 1 104 ? -1.064 -1.967 -9.305 1 98.94 104 LEU B N 1
ATOM 2177 C CA . LEU B 1 104 ? -1.396 -0.852 -10.18 1 98.94 104 LEU B CA 1
ATOM 2178 C C . LEU B 1 104 ? -0.609 -0.935 -11.484 1 98.94 104 LEU B C 1
ATOM 2180 O O . LEU B 1 104 ? -1.138 -0.626 -12.555 1 98.94 104 LEU B O 1
ATOM 2184 N N . ALA B 1 105 ? 0.658 -1.312 -11.375 1 98.94 105 ALA B N 1
ATOM 2185 C CA . ALA B 1 105 ? 1.449 -1.543 -12.586 1 98.94 105 ALA B CA 1
ATOM 2186 C C . ALA B 1 105 ? 0.834 -2.646 -13.438 1 98.94 105 ALA B C 1
ATOM 2188 O O . ALA B 1 105 ? 0.755 -2.52 -14.664 1 98.94 105 ALA B O 1
ATOM 2189 N N . ALA B 1 106 ? 0.405 -3.729 -12.828 1 98.94 106 ALA B N 1
ATOM 2190 C CA . ALA B 1 106 ? -0.261 -4.812 -13.547 1 98.94 106 ALA B CA 1
ATOM 2191 C C . ALA B 1 106 ? -1.495 -4.301 -14.281 1 98.94 106 ALA B C 1
ATOM 2193 O O . ALA B 1 106 ? -1.699 -4.625 -15.453 1 98.94 106 ALA B O 1
ATOM 2194 N N . ARG B 1 107 ? -2.268 -3.484 -13.602 1 98.81 107 ARG B N 1
ATOM 2195 C CA . ARG B 1 107 ? -3.447 -2.904 -14.234 1 98.81 107 ARG B CA 1
ATOM 2196 C C . ARG B 1 107 ? -3.068 -2.1 -15.477 1 98.81 107 ARG B C 1
ATOM 2198 O O . ARG B 1 107 ? -3.742 -2.176 -16.5 1 98.81 107 ARG B O 1
ATOM 2205 N N . ALA B 1 108 ? -2.037 -1.331 -15.336 1 98.69 108 ALA B N 1
ATOM 2206 C CA . ALA B 1 108 ? -1.573 -0.502 -16.438 1 98.69 108 ALA B CA 1
ATOM 2207 C C . ALA B 1 108 ? -1.137 -1.362 -17.625 1 98.69 108 ALA B C 1
ATOM 2209 O O . ALA B 1 108 ? -1.216 -0.93 -18.781 1 98.69 108 ALA B O 1
ATOM 2210 N N . LEU B 1 109 ? -0.756 -2.582 -17.391 1 98.62 109 LEU B N 1
ATOM 2211 C CA . LEU B 1 109 ? -0.279 -3.504 -18.406 1 98.62 109 LEU B CA 1
ATOM 2212 C C . LEU B 1 109 ? -1.398 -4.434 -18.875 1 98.62 109 LEU B C 1
ATOM 2214 O O . LEU B 1 109 ? -1.16 -5.363 -19.641 1 98.62 109 LEU B O 1
ATOM 2218 N N . ASN B 1 110 ? -2.578 -4.23 -18.328 1 98.25 110 ASN B N 1
ATOM 2219 C CA . ASN B 1 110 ? -3.76 -5.031 -18.625 1 98.25 110 ASN B CA 1
ATOM 2220 C C . ASN B 1 110 ? -3.602 -6.469 -18.141 1 98.25 110 ASN B C 1
ATOM 2222 O O . ASN B 1 110 ? -4.02 -7.41 -18.812 1 98.25 110 ASN B O 1
ATOM 2226 N N . ILE B 1 111 ? -2.957 -6.613 -17.094 1 98.88 111 ILE B N 1
ATOM 2227 C CA . ILE B 1 111 ? -2.803 -7.887 -16.406 1 98.88 111 ILE B CA 1
ATOM 2228 C C . ILE B 1 111 ? -3.668 -7.898 -15.141 1 98.88 111 ILE B C 1
ATOM 2230 O O . ILE B 1 111 ? -3.66 -6.938 -14.367 1 98.88 111 ILE B O 1
ATOM 2234 N N . GLY B 1 112 ? -4.512 -8.922 -14.953 1 98.81 112 GLY B N 1
ATOM 2235 C CA . GLY B 1 112 ? -5.332 -9.078 -13.766 1 98.81 112 GLY B CA 1
ATOM 2236 C C . GLY B 1 112 ? -4.559 -9.609 -12.578 1 98.81 112 GLY B C 1
ATOM 2237 O O . GLY B 1 112 ? -3.609 -10.383 -12.742 1 98.81 112 GLY B O 1
ATOM 2238 N N . THR B 1 113 ? -4.93 -9.219 -11.414 1 98.94 113 THR B N 1
ATOM 2239 C CA . THR B 1 113 ? -4.301 -9.656 -10.172 1 98.94 113 THR B CA 1
ATOM 2240 C C . THR B 1 113 ? -5.34 -9.844 -9.078 1 98.94 113 THR B C 1
ATOM 2242 O O . THR B 1 113 ? -6.434 -9.281 -9.141 1 98.94 113 THR B O 1
ATOM 2245 N N . VAL B 1 114 ? -4.996 -10.617 -8.102 1 98.88 114 VAL B N 1
ATOM 2246 C CA . VAL B 1 114 ? -5.75 -10.664 -6.855 1 98.88 114 VAL B CA 1
ATOM 2247 C C . VAL B 1 114 ? -4.789 -10.844 -5.68 1 98.88 114 VAL B C 1
ATOM 2249 O O . VAL B 1 114 ? -3.854 -11.641 -5.754 1 98.88 114 VAL B O 1
ATOM 2252 N N . TRP B 1 115 ? -4.984 -10.016 -4.672 1 98.94 115 TRP B N 1
ATOM 2253 C CA . TRP B 1 115 ? -4.234 -10.086 -3.424 1 98.94 115 TRP B CA 1
ATOM 2254 C C . TRP B 1 115 ? -4.812 -11.148 -2.5 1 98.94 115 TRP B C 1
ATOM 2256 O O . TRP B 1 115 ? -5.926 -11.008 -1.993 1 98.94 115 TRP B O 1
ATOM 2266 N N . CYS B 1 116 ? -4.066 -12.219 -2.221 1 98.81 116 CYS B N 1
ATOM 2267 C CA . CYS B 1 116 ? -4.395 -13.25 -1.245 1 98.81 116 CYS B CA 1
ATOM 2268 C C . CYS B 1 116 ? -3.514 -13.133 -0.009 1 98.81 116 CYS B C 1
ATOM 2270 O O . CYS B 1 116 ? -2.305 -13.367 -0.08 1 98.81 116 CYS B O 1
ATOM 2272 N N . GLY B 1 117 ? -4.141 -12.859 1.099 1 98.5 117 GLY B N 1
ATOM 2273 C CA . GLY B 1 117 ? -3.408 -12.523 2.309 1 98.5 117 GLY B CA 1
ATOM 2274 C C . GLY B 1 117 ? -2.656 -13.703 2.896 1 98.5 117 GLY B C 1
ATOM 2275 O O . GLY B 1 117 ? -3.18 -14.812 2.945 1 98.5 117 GLY B O 1
ATOM 2276 N N . LEU B 1 118 ? -1.405 -13.438 3.281 1 98.75 118 LEU B N 1
ATOM 2277 C CA . LEU B 1 118 ? -0.617 -14.398 4.043 1 98.75 118 LEU B CA 1
ATOM 2278 C C . LEU B 1 118 ? -0.423 -13.922 5.48 1 98.75 118 LEU B C 1
ATOM 2280 O O . LEU B 1 118 ? -0.83 -14.609 6.426 1 98.75 118 LEU B O 1
ATOM 2284 N N . HIS B 1 119 ? 0.188 -12.805 5.633 1 98.25 119 HIS B N 1
ATOM 2285 C CA . HIS B 1 119 ? 0.345 -12.18 6.938 1 98.25 119 HIS B CA 1
ATOM 2286 C C . HIS B 1 119 ? -0.945 -11.5 7.383 1 98.25 119 HIS B C 1
ATOM 2288 O O . HIS B 1 119 ? -1.663 -10.922 6.559 1 98.25 119 HIS B O 1
ATOM 2294 N N . PRO B 1 120 ? -1.311 -11.523 8.664 1 97.62 120 PRO B N 1
ATOM 2295 C CA . PRO B 1 120 ? -0.587 -12.07 9.812 1 97.62 120 PRO B CA 1
ATOM 2296 C C . PRO B 1 120 ? -1.059 -13.477 10.188 1 97.62 120 PRO B C 1
ATOM 2298 O O . PRO B 1 120 ? -0.822 -13.93 11.305 1 97.62 120 PRO B O 1
ATOM 2301 N N . VAL B 1 121 ? -1.703 -14.156 9.328 1 97.75 121 VAL B N 1
ATOM 2302 C CA . VAL B 1 121 ? -2.273 -15.453 9.656 1 97.75 121 VAL B CA 1
ATOM 2303 C C . VAL B 1 121 ? -1.202 -16.531 9.523 1 97.75 121 VAL B C 1
ATOM 2305 O O . VAL B 1 121 ? -0.901 -16.984 8.422 1 97.75 121 VAL B O 1
ATOM 2308 N N . GLU B 1 122 ? -0.771 -17.078 10.656 1 97.62 122 GLU B N 1
ATOM 2309 C CA . GLU B 1 122 ? 0.353 -18 10.664 1 97.62 122 GLU B CA 1
ATOM 2310 C C . GLU B 1 122 ? 0.015 -19.281 9.898 1 97.62 122 GLU B C 1
ATOM 2312 O O . GLU B 1 122 ? 0.875 -19.859 9.227 1 97.62 122 GLU B O 1
ATOM 2317 N N . ASP B 1 123 ? -1.188 -19.719 10 1 97.31 123 ASP B N 1
ATOM 2318 C CA . ASP B 1 123 ? -1.617 -20.922 9.312 1 97.31 123 ASP B CA 1
ATOM 2319 C C . ASP B 1 123 ? -1.538 -20.75 7.797 1 97.31 123 ASP B C 1
ATOM 2321 O O . ASP B 1 123 ? -1.462 -21.734 7.055 1 97.31 123 ASP B O 1
ATOM 2325 N N . ARG B 1 124 ? -1.502 -19.562 7.336 1 98.06 124 ARG B N 1
ATOM 2326 C CA . ARG B 1 124 ? -1.344 -19.281 5.91 1 98.06 124 ARG B CA 1
ATOM 2327 C C . ARG B 1 124 ? 0.116 -19 5.566 1 98.06 124 ARG B C 1
ATOM 2329 O O . ARG B 1 124 ? 0.626 -19.516 4.562 1 98.06 124 ARG B O 1
ATOM 2336 N N . ALA B 1 125 ? 0.772 -18.297 6.438 1 98.5 125 ALA B N 1
ATOM 2337 C CA . ALA B 1 125 ? 2.133 -17.859 6.152 1 98.5 125 ALA B CA 1
ATOM 2338 C C . ALA B 1 125 ? 3.127 -19 6.281 1 98.5 125 ALA B C 1
ATOM 2340 O O . ALA B 1 125 ? 4.039 -19.141 5.461 1 98.5 125 ALA B O 1
ATOM 2341 N N . ARG B 1 126 ? 2.984 -19.781 7.254 1 98.25 126 ARG B N 1
ATOM 2342 C CA . ARG B 1 126 ? 3.959 -20.812 7.594 1 98.25 126 ARG B CA 1
ATOM 2343 C C . ARG B 1 126 ? 4.164 -21.781 6.43 1 98.25 126 ARG B C 1
ATOM 2345 O O . ARG B 1 126 ? 5.301 -22.078 6.055 1 98.25 126 ARG B O 1
ATOM 2352 N N . PRO B 1 127 ? 3.082 -22.312 5.859 1 98.56 127 PRO B N 1
ATOM 2353 C CA . PRO B 1 127 ? 3.287 -23.234 4.742 1 98.56 127 PRO B CA 1
ATOM 2354 C C . PRO B 1 127 ? 4.082 -22.609 3.598 1 98.56 127 PRO B C 1
ATOM 2356 O O . PRO B 1 127 ? 4.875 -23.297 2.945 1 98.56 127 PRO B O 1
ATOM 2359 N N . PHE B 1 128 ? 3.945 -21.328 3.35 1 98.81 128 PHE B N 1
ATOM 2360 C CA . PHE B 1 128 ? 4.66 -20.672 2.256 1 98.81 128 PHE B CA 1
ATOM 2361 C C . PHE B 1 128 ? 6.137 -20.516 2.592 1 98.81 128 PHE B C 1
ATOM 2363 O O . PHE B 1 128 ? 6.996 -20.688 1.721 1 98.81 128 PHE B O 1
ATOM 2370 N N . ARG B 1 129 ? 6.434 -20.234 3.83 1 98.81 129 ARG B N 1
ATOM 2371 C CA . ARG B 1 129 ? 7.832 -20.188 4.238 1 98.81 129 ARG B CA 1
ATOM 2372 C C . ARG B 1 129 ? 8.508 -21.531 4.031 1 98.81 129 ARG B C 1
ATOM 2374 O O . ARG B 1 129 ? 9.656 -21.594 3.574 1 98.81 129 ARG B O 1
ATOM 2381 N N . GLU B 1 130 ? 7.781 -22.547 4.328 1 98.56 130 GLU B N 1
ATOM 2382 C CA . GLU B 1 130 ? 8.328 -23.906 4.23 1 98.56 130 GLU B CA 1
ATOM 2383 C C . GLU B 1 130 ? 8.469 -24.328 2.775 1 98.56 130 GLU B C 1
ATOM 2385 O O . GLU B 1 130 ? 9.531 -24.797 2.365 1 98.56 130 GLU B O 1
ATOM 2390 N N . ILE B 1 131 ? 7.48 -24.141 1.955 1 98.62 131 ILE B N 1
ATOM 2391 C CA . ILE B 1 131 ? 7.441 -24.578 0.563 1 98.62 131 ILE B CA 1
ATOM 2392 C C . ILE B 1 131 ? 8.539 -23.859 -0.229 1 98.62 131 ILE B C 1
ATOM 2394 O O . ILE B 1 131 ? 9.188 -24.469 -1.081 1 98.62 131 ILE B O 1
ATOM 2398 N N . PHE B 1 132 ? 8.766 -22.594 0.128 1 98.81 132 PHE B N 1
ATOM 2399 C CA . PHE B 1 132 ? 9.672 -21.797 -0.691 1 98.81 132 PHE B CA 1
ATOM 2400 C C . PHE B 1 132 ? 10.992 -21.562 0.032 1 98.81 132 PHE B C 1
ATOM 2402 O O . PHE B 1 132 ? 11.766 -20.688 -0.357 1 98.81 132 PHE B O 1
ATOM 2409 N N . HIS B 1 133 ? 11.219 -22.266 1.128 1 98.81 133 HIS B N 1
ATOM 2410 C CA . HIS B 1 133 ? 12.484 -22.328 1.85 1 98.81 133 HIS B CA 1
ATOM 2411 C C . HIS B 1 133 ? 12.961 -20.938 2.24 1 98.81 133 HIS B C 1
ATOM 2413 O O . HIS B 1 133 ? 14.125 -20.578 2.033 1 98.81 133 HIS B O 1
ATOM 2419 N N . MET B 1 134 ? 12.07 -20.156 2.717 1 98.75 134 MET B N 1
ATOM 2420 C CA . MET B 1 134 ? 12.43 -18.797 3.135 1 98.75 134 MET B CA 1
ATOM 2421 C C . MET B 1 134 ? 13.289 -18.828 4.391 1 98.75 134 MET B C 1
ATOM 2423 O O . MET B 1 134 ? 13.039 -19.625 5.305 1 98.75 134 MET B O 1
ATOM 2427 N N . PRO B 1 135 ? 14.305 -17.984 4.379 1 98.69 135 PRO B N 1
ATOM 2428 C CA . PRO B 1 135 ? 15.094 -17.875 5.609 1 98.69 135 PRO B CA 1
ATOM 2429 C C . PRO B 1 135 ? 14.242 -17.5 6.82 1 98.69 135 PRO B C 1
ATOM 2431 O O . PRO B 1 135 ? 13.164 -16.922 6.668 1 98.69 135 PRO B O 1
ATOM 2434 N N . GLU B 1 136 ? 14.742 -17.688 8.008 1 98.12 136 GLU B N 1
ATOM 2435 C CA . GLU B 1 136 ? 14.023 -17.453 9.258 1 98.12 136 GLU B CA 1
ATOM 2436 C C . GLU B 1 136 ? 13.641 -15.992 9.406 1 98.12 136 GLU B C 1
ATOM 2438 O O . GLU B 1 136 ? 12.586 -15.68 9.977 1 98.12 136 GLU B O 1
ATOM 2443 N N . SER B 1 137 ? 14.43 -15.133 8.875 1 98.5 137 SER B N 1
ATOM 2444 C CA . SER B 1 137 ? 14.211 -13.695 9.062 1 98.5 137 SER B CA 1
ATOM 2445 C C . SER B 1 137 ? 13.203 -13.156 8.055 1 98.5 137 SER B C 1
ATOM 2447 O O . SER B 1 137 ? 12.805 -11.992 8.133 1 98.5 137 SER B O 1
ATOM 2449 N N . VAL B 1 138 ? 12.742 -14 7.152 1 98.81 138 VAL B N 1
ATOM 2450 C CA . VAL B 1 138 ? 11.883 -13.531 6.074 1 98.81 138 VAL B CA 1
ATOM 2451 C C . VAL B 1 138 ? 10.422 -13.836 6.402 1 98.81 138 VAL B C 1
ATOM 2453 O O . VAL B 1 138 ? 10.094 -14.945 6.836 1 98.81 138 VAL B O 1
ATOM 2456 N N . ARG B 1 139 ? 9.57 -12.836 6.234 1 98.75 139 ARG B N 1
ATOM 2457 C CA . ARG B 1 139 ? 8.141 -12.953 6.484 1 98.75 139 ARG B CA 1
ATOM 2458 C C . ARG B 1 139 ? 7.336 -12.641 5.223 1 98.75 139 ARG B C 1
ATOM 2460 O O . ARG B 1 139 ? 7.461 -11.555 4.652 1 98.75 139 ARG B O 1
ATOM 2467 N N . PRO B 1 140 ? 6.574 -13.625 4.758 1 98.88 140 PRO B N 1
ATOM 2468 C CA . PRO B 1 140 ? 5.711 -13.328 3.613 1 98.88 140 PRO B CA 1
ATOM 2469 C C . PRO B 1 140 ? 4.5 -12.484 3.992 1 98.88 140 PRO B C 1
ATOM 2471 O O . PRO B 1 140 ? 3.896 -12.695 5.047 1 98.88 140 PRO B O 1
ATOM 2474 N N . LEU B 1 141 ? 4.188 -11.531 3.242 1 98.88 141 LEU B N 1
ATOM 2475 C CA . LEU B 1 141 ? 3.047 -10.648 3.475 1 98.88 141 LEU B CA 1
ATOM 2476 C C . LEU B 1 141 ? 1.87 -11.039 2.586 1 98.88 141 LEU B C 1
ATOM 2478 O O . LEU B 1 141 ? 0.769 -11.289 3.082 1 98.88 141 LEU B O 1
ATOM 2482 N N . SER B 1 142 ? 2.082 -11.039 1.33 1 98.88 142 SER B N 1
ATOM 2483 C CA . SER B 1 142 ? 0.993 -11.195 0.371 1 98.88 142 SER B CA 1
ATOM 2484 C C . SER B 1 142 ? 1.357 -12.188 -0.725 1 98.88 142 SER B C 1
ATOM 2486 O O . SER B 1 142 ? 2.533 -12.344 -1.063 1 98.88 142 SER B O 1
ATOM 2488 N N . LEU B 1 143 ? 0.435 -12.922 -1.179 1 98.94 143 LEU B N 1
ATOM 2489 C CA . LEU B 1 143 ? 0.433 -13.688 -2.42 1 98.94 143 LEU B CA 1
ATOM 2490 C C . LEU B 1 143 ? -0.399 -12.984 -3.488 1 98.94 143 LEU B C 1
ATOM 2492 O O . LEU B 1 143 ? -1.601 -12.773 -3.307 1 98.94 143 LEU B O 1
ATOM 2496 N N . ILE B 1 144 ? 0.252 -12.578 -4.566 1 99 144 ILE B N 1
ATOM 2497 C CA . ILE B 1 144 ? -0.465 -12 -5.695 1 99 144 ILE B CA 1
ATOM 2498 C C . ILE B 1 144 ? -0.569 -13.023 -6.824 1 99 144 ILE B C 1
ATOM 2500 O O . ILE B 1 144 ? 0.445 -13.438 -7.398 1 99 144 ILE B O 1
ATOM 2504 N N . VAL B 1 145 ? -1.754 -13.43 -7.09 1 98.94 145 VAL B N 1
ATOM 2505 C CA . VAL B 1 145 ? -2.016 -14.281 -8.25 1 98.94 145 VAL B CA 1
ATOM 2506 C C . VAL B 1 145 ? -2.336 -13.414 -9.461 1 98.94 145 VAL B C 1
ATOM 2508 O O . VAL B 1 145 ? -3.082 -12.438 -9.359 1 98.94 145 VAL B O 1
ATOM 2511 N N . LEU B 1 146 ? -1.729 -13.766 -10.625 1 98.94 146 LEU B N 1
ATOM 2512 C CA . LEU B 1 146 ? -1.862 -12.82 -11.727 1 98.94 146 LEU B CA 1
ATOM 2513 C C . LEU B 1 146 ? -1.866 -13.547 -13.07 1 98.94 146 LEU B C 1
ATO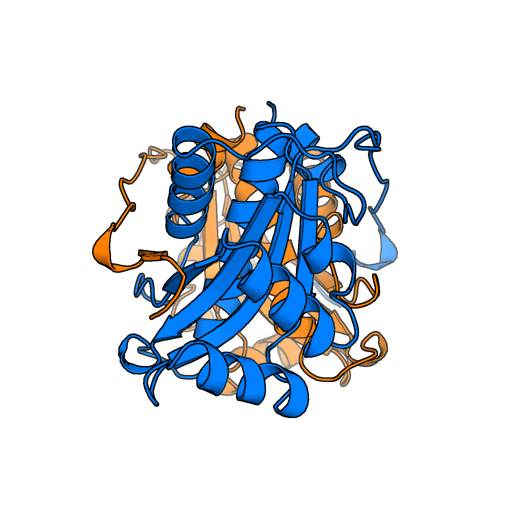M 2515 O O . LEU B 1 146 ? -1.379 -14.672 -13.172 1 98.94 146 LEU B O 1
ATOM 2519 N N . GLY B 1 147 ? -2.414 -12.867 -14.062 1 98.94 147 GLY B N 1
ATOM 2520 C CA . GLY B 1 147 ? -2.486 -13.352 -15.438 1 98.94 147 GLY B CA 1
ATOM 2521 C C . GLY B 1 147 ? -3.35 -12.477 -16.328 1 98.94 147 GLY B C 1
ATOM 2522 O O . GLY B 1 147 ? -4.02 -11.562 -15.844 1 98.94 147 GLY B O 1
ATOM 2523 N N . HIS B 1 148 ? -3.238 -12.766 -17.609 1 98.75 148 HIS B N 1
ATOM 2524 C CA . HIS B 1 148 ? -4.152 -12.117 -18.547 1 98.75 148 HIS B CA 1
ATOM 2525 C C . HIS B 1 148 ? -5.586 -12.578 -18.328 1 98.75 148 HIS B C 1
ATOM 2527 O O . HIS B 1 148 ? -5.82 -13.688 -17.828 1 98.75 148 HIS B O 1
ATOM 2533 N N . THR B 1 149 ? -6.5 -11.695 -18.594 1 98.31 149 THR B N 1
ATOM 2534 C CA . THR B 1 149 ? -7.906 -11.992 -18.344 1 98.31 149 THR B CA 1
ATOM 2535 C C . THR B 1 149 ? -8.789 -11.414 -19.438 1 98.31 149 THR B C 1
ATOM 2537 O O . THR B 1 149 ? -8.406 -10.445 -20.109 1 98.31 149 THR B O 1
ATOM 2540 N N . ASP B 1 150 ? -9.938 -12.039 -19.625 1 95.5 150 ASP B N 1
ATOM 2541 C CA . ASP B 1 150 ? -10.938 -11.523 -20.562 1 95.5 150 ASP B CA 1
ATOM 2542 C C . ASP B 1 150 ? -12 -10.703 -19.828 1 95.5 150 ASP B C 1
ATOM 2544 O O . ASP B 1 150 ? -12.891 -10.133 -20.469 1 95.5 150 ASP B O 1
ATOM 2548 N N . GLN B 1 151 ? -11.828 -10.688 -18.562 1 95.94 151 GLN B N 1
ATOM 2549 C CA . GLN B 1 151 ? -12.773 -9.898 -17.781 1 95.94 151 GLN B CA 1
ATOM 2550 C C . GLN B 1 151 ? -12.516 -8.406 -17.953 1 95.94 151 GLN B C 1
ATOM 2552 O O . GLN B 1 151 ? -11.367 -7.984 -18.125 1 95.94 151 GLN B O 1
ATOM 2557 N N . GLU B 1 152 ? -13.602 -7.695 -17.844 1 94.94 152 GLU B N 1
ATOM 2558 C CA . GLU B 1 152 ? -13.477 -6.242 -17.906 1 94.94 152 GLU B CA 1
ATOM 2559 C C . GLU B 1 152 ? -12.953 -5.684 -16.578 1 94.94 152 GLU B C 1
ATOM 2561 O O . GLU B 1 152 ? -13.336 -6.156 -15.508 1 94.94 152 GLU B O 1
ATOM 2566 N N . PHE B 1 153 ? -12.109 -4.703 -16.703 1 96.44 153 PHE B N 1
ATOM 2567 C CA . PHE B 1 153 ? -11.664 -3.947 -15.547 1 96.44 153 PHE B CA 1
ATOM 2568 C C . PHE B 1 153 ? -12.625 -2.797 -15.25 1 96.44 153 PHE B C 1
ATOM 2570 O O . PHE B 1 153 ? -12.367 -1.655 -15.641 1 96.44 153 PHE B O 1
ATOM 2577 N N . LYS B 1 154 ? -13.641 -3.125 -14.516 1 95.62 154 LYS B N 1
ATOM 2578 C CA . LYS B 1 154 ? -14.703 -2.15 -14.266 1 95.62 154 LYS B CA 1
ATOM 2579 C C . LYS B 1 154 ? -14.297 -1.163 -13.18 1 95.62 154 LYS B C 1
ATOM 2581 O O . LYS B 1 154 ? -13.695 -1.553 -12.172 1 95.62 154 LYS B O 1
ATOM 2586 N N . ALA B 1 155 ? -14.664 0.06 -13.414 1 94.75 155 ALA B N 1
ATOM 2587 C CA . ALA B 1 155 ? -14.43 1.076 -12.391 1 94.75 155 ALA B CA 1
ATOM 2588 C C . ALA B 1 155 ? -15.375 0.896 -11.211 1 94.75 155 ALA B C 1
ATOM 2590 O O . ALA B 1 155 ? -16.516 0.472 -11.383 1 94.75 155 ALA B O 1
ATOM 2591 N N . VAL B 1 156 ? -14.945 1.209 -10.109 1 87.44 156 VAL B N 1
ATOM 2592 C CA . VAL B 1 156 ? -15.773 1.172 -8.914 1 87.44 156 VAL B CA 1
ATOM 2593 C C . VAL B 1 156 ? -15.891 2.574 -8.32 1 87.44 156 VAL B C 1
ATOM 2595 O O . VAL B 1 156 ? -14.945 3.367 -8.391 1 87.44 156 VAL B O 1
ATOM 2598 N N . GLU B 1 157 ? -17.062 2.881 -7.852 1 88.94 157 GLU B N 1
ATOM 2599 C CA . GLU B 1 157 ? -17.266 4.074 -7.031 1 88.94 157 GLU B CA 1
ATOM 2600 C C . GLU B 1 157 ? -17.125 3.754 -5.547 1 88.94 157 GLU B C 1
ATOM 2602 O O . GLU B 1 157 ? -17.906 2.979 -4.996 1 88.94 157 GLU B O 1
ATOM 2607 N N . ARG B 1 158 ? -16.141 4.379 -4.988 1 93.25 158 ARG B N 1
ATOM 2608 C CA . ARG B 1 158 ? -15.836 3.945 -3.629 1 93.25 158 ARG B CA 1
ATOM 2609 C C . ARG B 1 158 ? -15.75 5.137 -2.682 1 93.25 158 ARG B C 1
ATOM 2611 O O . ARG B 1 158 ? -15.523 4.969 -1.48 1 93.25 158 ARG B O 1
ATOM 2618 N N . PHE B 1 159 ? -16.047 6.312 -3.189 1 96.44 159 PHE B N 1
ATOM 2619 C CA . PHE B 1 159 ? -15.945 7.461 -2.297 1 96.44 159 PHE B CA 1
ATOM 2620 C C . PHE B 1 159 ? -17.094 7.461 -1.288 1 96.44 159 PHE B C 1
ATOM 2622 O O . PHE B 1 159 ? -18.266 7.43 -1.669 1 96.44 159 PHE B O 1
ATOM 2629 N N . ARG B 1 160 ? -16.75 7.551 -0.027 1 97.62 160 ARG B N 1
ATOM 2630 C CA . ARG B 1 160 ? -17.703 7.652 1.084 1 97.62 160 ARG B CA 1
ATOM 2631 C C . ARG B 1 160 ? -17.391 8.875 1.946 1 97.62 160 ARG B C 1
ATOM 2633 O O . ARG B 1 160 ? -16.5 8.836 2.793 1 97.62 160 ARG B O 1
ATOM 2640 N N . ALA B 1 161 ? -18.203 9.867 1.827 1 97.81 161 ALA B N 1
ATOM 2641 C CA . ALA B 1 161 ? -17.984 11.133 2.525 1 97.81 161 ALA B CA 1
ATOM 2642 C C . ALA B 1 161 ? -18 10.93 4.039 1 97.81 161 ALA B C 1
ATOM 2644 O O . ALA B 1 161 ? -17.312 11.641 4.773 1 97.81 161 ALA B O 1
ATOM 2645 N N . GLU B 1 162 ? -18.781 9.945 4.496 1 98.12 162 GLU B N 1
ATOM 2646 C CA . GLU B 1 162 ? -18.922 9.719 5.93 1 98.12 162 GLU B CA 1
ATOM 2647 C C . GLU B 1 162 ? -17.641 9.164 6.531 1 98.12 162 GLU B C 1
ATOM 2649 O O . GLU B 1 162 ? -17.484 9.117 7.754 1 98.12 162 GLU B O 1
ATOM 2654 N N . ARG B 1 163 ? -16.672 8.812 5.691 1 98.69 163 ARG B N 1
ATOM 2655 C CA . ARG B 1 163 ? -15.375 8.336 6.156 1 98.69 163 ARG B CA 1
ATOM 2656 C C . ARG B 1 163 ? -14.383 9.484 6.297 1 98.69 163 ARG B C 1
ATOM 2658 O O . ARG B 1 163 ? -13.258 9.289 6.75 1 98.69 163 ARG B O 1
ATOM 2665 N N . VAL B 1 164 ? -14.789 10.688 5.906 1 98.88 164 VAL B N 1
ATOM 2666 C CA . VAL B 1 164 ? -13.898 11.844 5.945 1 98.88 164 VAL B CA 1
ATOM 2667 C C . VAL B 1 164 ? -14.273 12.742 7.125 1 98.88 164 VAL B C 1
ATOM 2669 O O . VAL B 1 164 ? -15.43 13.141 7.266 1 98.88 164 VAL B O 1
ATOM 2672 N N . HIS B 1 165 ? -13.344 13.008 7.957 1 98.88 165 HIS B N 1
ATOM 2673 C CA . HIS B 1 165 ? -13.469 13.883 9.117 1 98.88 165 HIS B CA 1
ATOM 2674 C C . HIS B 1 165 ? -12.578 15.109 8.977 1 98.88 165 HIS B C 1
ATOM 2676 O O . HIS B 1 165 ? -11.359 14.984 8.812 1 98.88 165 HIS B O 1
ATOM 2682 N N . ASN B 1 166 ? -13.188 16.281 9.102 1 98.69 166 ASN B N 1
ATOM 2683 C CA . ASN B 1 166 ? -12.438 17.516 8.922 1 98.69 166 ASN B CA 1
ATOM 2684 C C . ASN B 1 166 ? -11.961 18.094 10.258 1 98.69 166 ASN B C 1
ATOM 2686 O O . ASN B 1 166 ? -12.773 18.438 11.117 1 98.69 166 ASN B O 1
ATOM 2690 N N . GLU B 1 167 ? -10.711 18.141 10.461 1 98.69 167 GLU B N 1
ATOM 2691 C CA . GLU B 1 167 ? -10 18.75 11.578 1 98.69 167 GLU B CA 1
ATOM 2692 C C . GLU B 1 167 ? -10.117 17.891 12.836 1 98.69 167 GLU B C 1
ATOM 2694 O O . GLU B 1 167 ? -9.25 17.938 13.711 1 98.69 167 GLU B O 1
ATOM 2699 N N . ASP B 1 168 ? -11.109 17.156 12.875 1 98.31 168 ASP B N 1
ATOM 2700 C CA . ASP B 1 168 ? -11.383 16.312 14.031 1 98.31 168 ASP B CA 1
ATOM 2701 C C . ASP B 1 168 ? -12.25 15.117 13.656 1 98.31 168 ASP B C 1
ATOM 2703 O O . ASP B 1 168 ? -12.844 15.094 12.578 1 98.31 168 ASP B O 1
ATOM 2707 N N . TRP B 1 169 ? -12.258 14.133 14.523 1 97.69 169 TRP B N 1
ATOM 2708 C CA . TRP B 1 169 ? -13.094 12.961 14.25 1 97.69 169 TRP B CA 1
ATOM 2709 C C . TRP B 1 169 ? -14.57 13.336 14.266 1 97.69 169 TRP B C 1
ATOM 2711 O O . TRP B 1 169 ? -15.336 12.891 13.414 1 97.69 169 TRP B O 1
#

Nearest PDB structures (foldseek):
  3e10-assembly1_A  TM=9.768E-01  e=4.207E-21  Clostridium acetobutylicum
  3m5k-assembly1_B  TM=9.709E-01  e=5.790E-21  Parabacteroides distasonis ATCC 8503
  3kwk-assembly1_A-2  TM=9.749E-01  e=9.055E-21  Bacteroides thetaiotaomicron VPI-5482
  5hei-assembly3_E  TM=8.748E-01  e=3.198E-15  Priestia megaterium
  2bkj-assembly1_B  TM=8.766E-01  e=7.337E-15  Vibrio harveyi

Foldseek 3Di:
DDLVVLVQLADADLAADQDADDPVLVVQLQVQLQPFDADVNLSFKDKDKAQDLVVQCVLLVQAVPNVSSNRFRIKMWIKGQQVSDPDPPRVLVSSVRSVVSSSSSCSVVQKHKHKRFQPPPCSRFVVVCVVVVPDPRMTTGTMIGMHHDPDGRDGDDDDDCVVDDPPHD/DDLVVLVQLADADLAADQDADDPVLVVQLQVQLQPFDADVNLSFKDKDKAQDLVVQCVLLVQAVPNVSSNRFRIKMWIKGQQVSDPDPPRVLVSSVRSVVSSSSSCSVVQKHKHKRFQPPDCSRFVVVCVVVVPDPRMTTGIMIGMHHDPDGRDGDDDDDCVVDDDPHD

pLDDT: mean 98.09, std 1.62, range [87.31, 99.0]

InterPro domains:
  IPR000415 Nitroreductase-like [G3DSA:3.40.109.10] (1-169)
  IPR000415 Nitroreductase-like [SSF55469] (1-167)
  IPR029479 Nitroreductase [PF00881] (7-61)
  IPR029479 Nitroreductase [PF00881] (69-148)

Secondary structure (DSSP, 8-state):
-BHHHHHHH--B-----SPPPPHHHHHHHHHHHHTS--GGG---EEEEEE--HHHHHHHHHHSTT-GGGGGSSEEEEEEEEGGG-SSTTHHHHHHHHHHHHHHHHHHHTT-EEEEEE-TT-HHHHHHHHHHTT--TTEEEEEEEEEE--SS---------GGGEEES--/-BHHHHHHH--B-----SPPPPHHHHHHHHHHHHTS--GGG---EEEEEE--HHHHHHHHHHSTT-GGGGGSSEEEEEEEEGGG-SSTTHHHHHHHHHHHHHHHHHHHTT-EEEEEE-TT-HHHHHHHHHHTT--TTEEEEEEEEEE--SS---------GGGEEES--

Sequence (338 aa):
MDVFEAIRTRRSIRSFTEEPVSQEDMDRMLEAAMCAPSANNRQPWHFVVIRDREMLRRVAEVHPYAKMAAGAAAAVIICADLNEEKTPGFWVQDCSAATQNFMLAARALNIGTVWCGLHPVEDRARPFREIFHMPESVRPLSLIVLGHTDQEFKAVERFRAERVHNEDWMDVFEAIRTRRSIRSFTEEPVSQEDMDRMLEAAMCAPSANNRQPWHFVVIRDREMLRRVAEVHPYAKMAAGAAAAVIICADLNEEKTPGFWVQDCSAATQNFMLAARALNIGTVWCGLHPVEDRARPFREIFHMPESVRPLSLIVLGHTDQEFKAVERFRAERVHNEDW

Radius of gyration: 18.94 Å; Cα contacts (8 Å, |Δi|>4): 780; chains: 2; bounding box: 38×56×44 Å